Protein AF-0000000080839164 (afdb_homodimer)

Nearest PDB structures (foldseek):
  1th8-assembly1_A-2  TM=8.836E-01  e=1.553E-10  Geobacillus stearothermophilus
  6m37-assembly1_A-2  TM=9.219E-01  e=1.171E-08  Bacillus subtilis subsp. subtilis str. 168
  6m37-assembly1_C-2  TM=8.947E-01  e=1.392E-08  Bacillus subtilis subsp. su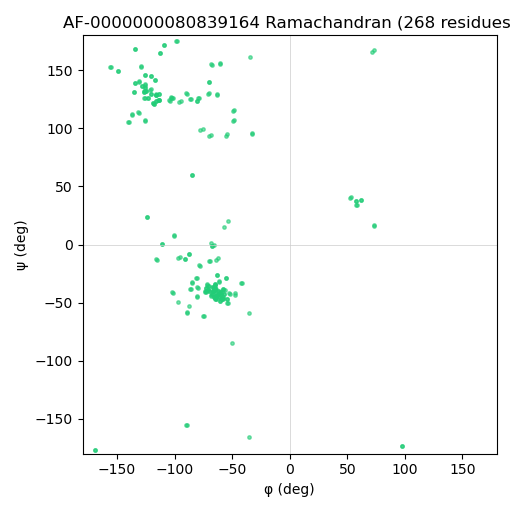btilis str. 168
  6m36-assembly2_M  TM=9.015E-01  e=7.013E-07  Bacillus subtilis subsp. subtilis str. 168
  8jzt-assembly1_B  TM=8.270E-01  e=1.665E-06  Mycobacterium tuberculosis H37Rv

Secondary structure (DSSP, 8-state):
---HHHHHS-EEEEEESSGGGHHHHHHHHHHHHHHTT--HHHHHHHHHHHHHHHHHIIIIISTTSS-EEEEEEEEETTEEEEEEEE-SS---STT--SSTTHHHHHHHHHTSSEEEEEE-SSSEEEEEEEEPP---/---HHHHHS-EEEEEESSGGGHHHHHHHHHHHHHHTT--HHHHHHHHHHHHHHHHHIIIIISTTSS-EEEEEEEEETTEEEEEEEE-SS---STT--SSTTHHHHHHHHHTSSEEEEEE-SSSEEEEEEEEPP---

Structure (mmCIF, N/CA/C/O backbone):
data_AF-0000000080839164-model_v1
#
loop_
_entity.id
_entity.type
_entity.pdbx_description
1 polymer 'ATP-binding protein'
#
loop_
_atom_site.group_PDB
_atom_site.id
_atom_site.type_symbol
_atom_site.label_atom_id
_atom_site.label_alt_id
_atom_site.label_comp_id
_atom_site.label_asym_id
_atom_site.label_entity_id
_atom_site.label_seq_id
_atom_site.pdbx_PDB_ins_code
_atom_site.Cartn_x
_atom_site.Cartn_y
_atom_site.Cartn_z
_atom_site.occupancy
_atom_site.B_iso_or_equiv
_atom_site.auth_seq_id
_atom_site.auth_comp_id
_atom_site.auth_asym_id
_atom_site.auth_atom_id
_atom_site.pdbx_PDB_model_num
ATOM 1 N N . MET A 1 1 ? 27.109 -8.664 3.977 1 42.88 1 MET A N 1
ATOM 2 C CA . MET A 1 1 ? 26.812 -7.254 3.713 1 42.88 1 MET A CA 1
ATOM 3 C C . MET A 1 1 ? 25.328 -7.043 3.457 1 42.88 1 MET A C 1
ATOM 5 O O . MET A 1 1 ? 24.766 -7.629 2.531 1 42.88 1 MET A O 1
ATOM 9 N N . LYS A 1 2 ? 24.438 -6.738 4.477 1 57.94 2 LYS A N 1
ATOM 10 C CA . LYS A 1 2 ? 23 -6.59 4.441 1 57.94 2 LYS A CA 1
ATOM 11 C C . LYS A 1 2 ? 22.562 -5.68 3.293 1 57.94 2 LYS A C 1
ATOM 13 O O . LYS A 1 2 ? 23.109 -4.594 3.113 1 57.94 2 LYS A O 1
ATOM 18 N N . ASN A 1 3 ? 21.891 -6.328 2.08 1 80.12 3 ASN A N 1
ATOM 19 C CA . ASN A 1 3 ? 21.547 -5.652 0.832 1 80.12 3 ASN A CA 1
ATOM 20 C C . ASN A 1 3 ? 20.688 -4.418 1.079 1 80.12 3 ASN A C 1
ATOM 22 O O . ASN A 1 3 ? 19.531 -4.535 1.489 1 80.12 3 ASN A O 1
ATOM 26 N N . PHE A 1 4 ? 21.375 -3.201 1.168 1 89.88 4 PHE A N 1
ATOM 27 C CA . PHE A 1 4 ? 20.75 -1.904 1.409 1 89.88 4 PHE A CA 1
ATOM 28 C C . PHE A 1 4 ? 19.469 -1.758 0.596 1 89.88 4 PHE A C 1
ATOM 30 O O . PHE A 1 4 ? 18.469 -1.251 1.098 1 89.88 4 PHE A O 1
ATOM 37 N N . GLU A 1 5 ? 19.438 -2.33 -0.533 1 90.12 5 GLU A N 1
ATOM 38 C CA . GLU A 1 5 ? 18.266 -2.268 -1.412 1 90.12 5 GLU A CA 1
ATOM 39 C C . GLU A 1 5 ? 17.094 -3.031 -0.819 1 90.12 5 GLU A C 1
ATOM 41 O O . GLU A 1 5 ? 15.938 -2.617 -0.969 1 90.12 5 GLU A O 1
ATOM 46 N N . LYS A 1 6 ? 17.406 -4.125 -0.167 1 93.44 6 LYS A N 1
ATOM 47 C CA . LYS A 1 6 ? 16.359 -4.941 0.452 1 93.44 6 LYS A CA 1
ATOM 48 C C . LYS A 1 6 ? 15.602 -4.156 1.52 1 93.44 6 LYS A C 1
ATOM 50 O O . LYS A 1 6 ? 14.391 -4.324 1.68 1 93.44 6 LYS A O 1
ATOM 55 N N . GLU A 1 7 ? 16.281 -3.307 2.131 1 92.12 7 GLU A N 1
ATOM 56 C CA . GLU A 1 7 ? 15.703 -2.539 3.229 1 92.12 7 GLU A CA 1
ATOM 57 C C . GLU A 1 7 ? 14.945 -1.317 2.709 1 92.12 7 GLU A C 1
ATOM 59 O O . GLU A 1 7 ? 13.914 -0.941 3.258 1 92.12 7 GLU A O 1
ATOM 64 N N . ILE A 1 8 ? 15.43 -0.754 1.614 1 95.31 8 ILE A N 1
ATOM 65 C CA . ILE A 1 8 ? 14.922 0.562 1.235 1 95.31 8 ILE A CA 1
ATOM 66 C C . ILE A 1 8 ? 13.797 0.409 0.213 1 95.31 8 ILE A C 1
ATOM 68 O O . ILE A 1 8 ? 13.078 1.367 -0.071 1 95.31 8 ILE A O 1
ATOM 72 N N . ASN A 1 9 ? 13.602 -0.786 -0.333 1 97.56 9 ASN A N 1
ATOM 73 C CA . ASN A 1 9 ? 12.656 -0.944 -1.437 1 97.56 9 ASN A CA 1
ATOM 74 C C . ASN A 1 9 ? 11.43 -1.741 -1.014 1 97.56 9 ASN A C 1
ATOM 76 O O . ASN A 1 9 ? 10.516 -1.96 -1.816 1 97.56 9 ASN A O 1
ATOM 80 N N . ARG A 1 10 ? 11.367 -2.176 0.273 1 98.38 10 ARG A N 1
ATOM 81 C CA . ARG A 1 10 ? 10.273 -3.039 0.709 1 98.38 10 ARG A CA 1
ATOM 82 C C . ARG A 1 10 ? 9.008 -2.23 0.968 1 98.38 10 ARG A C 1
ATOM 84 O O . ARG A 1 10 ? 9.031 -1.253 1.72 1 98.38 10 ARG A O 1
ATOM 91 N N . VAL A 1 11 ? 7.902 -2.652 0.314 1 98.81 11 VAL A N 1
ATOM 92 C CA . VAL A 1 11 ? 6.598 -2.029 0.511 1 98.81 11 VAL A CA 1
ATOM 93 C C . VAL A 1 11 ? 5.57 -3.092 0.89 1 98.81 11 VAL A C 1
ATOM 95 O O . VAL A 1 11 ? 5.566 -4.191 0.33 1 98.81 11 VAL A O 1
ATOM 98 N N . LYS A 1 12 ? 4.746 -2.756 1.844 1 98.88 12 LYS A N 1
ATOM 99 C CA . LYS A 1 12 ? 3.66 -3.643 2.246 1 98.88 12 LYS A CA 1
ATOM 100 C C . LYS A 1 12 ? 2.305 -2.963 2.08 1 98.88 12 LYS A C 1
ATOM 102 O O . LYS A 1 12 ? 2.139 -1.8 2.451 1 98.88 12 LYS A O 1
ATOM 107 N N . ILE A 1 13 ? 1.36 -3.645 1.499 1 98.94 13 ILE A N 1
ATOM 108 C CA . ILE A 1 13 ? 0.011 -3.141 1.266 1 98.94 13 ILE A CA 1
ATOM 109 C C . ILE A 1 13 ? -1.01 -4.098 1.876 1 98.94 13 ILE A C 1
ATOM 111 O O . ILE A 1 13 ? -0.888 -5.316 1.735 1 98.94 13 ILE A O 1
ATOM 115 N N . PHE A 1 14 ? -1.944 -3.621 2.607 1 98.88 14 PHE A N 1
ATOM 116 C CA . PHE A 1 14 ? -3.088 -4.383 3.092 1 98.88 14 PHE A CA 1
ATOM 117 C C . PHE A 1 14 ? -4.383 -3.883 2.459 1 98.88 14 PHE A C 1
ATOM 119 O O . PHE A 1 14 ? -4.664 -2.684 2.479 1 98.88 14 PHE A O 1
ATOM 126 N N . ILE A 1 15 ? -5.117 -4.773 1.939 1 98.62 15 ILE A N 1
ATOM 127 C CA . ILE A 1 15 ? -6.398 -4.434 1.329 1 98.62 15 ILE A CA 1
ATOM 128 C C . ILE A 1 15 ? -7.488 -5.348 1.882 1 98.62 15 ILE A C 1
ATOM 130 O O . ILE A 1 15 ? -7.207 -6.457 2.336 1 98.62 15 ILE A O 1
ATOM 134 N N . PRO A 1 16 ? -8.742 -4.863 1.895 1 98 16 PRO A N 1
ATOM 135 C CA . PRO A 1 16 ? -9.844 -5.762 2.248 1 98 16 PRO A CA 1
ATOM 136 C C . PRO A 1 16 ? -10.078 -6.844 1.197 1 98 16 PRO A C 1
ATOM 138 O O . PRO A 1 16 ? -9.734 -6.66 0.027 1 98 16 PRO A O 1
ATOM 141 N N . SER A 1 17 ? -10.641 -7.941 1.646 1 96.62 17 SER A N 1
ATOM 142 C CA . SER A 1 17 ? -10.891 -9.078 0.768 1 96.62 17 SER A CA 1
ATOM 143 C C . SER A 1 17 ? -12.211 -8.914 0.015 1 96.62 17 SER A C 1
ATOM 145 O O . SER A 1 17 ? -13.109 -9.75 0.142 1 96.62 17 SER A O 1
ATOM 147 N N . PHE A 1 18 ? -12.32 -7.855 -0.771 1 96.44 18 PHE A N 1
ATOM 148 C CA . PHE A 1 18 ? -13.477 -7.605 -1.623 1 96.44 18 PHE A CA 1
ATOM 149 C C . PHE A 1 18 ? -13.047 -7.391 -3.07 1 96.44 18 PHE A C 1
ATOM 151 O O . PHE A 1 18 ? -11.953 -6.891 -3.33 1 96.44 18 PHE A O 1
ATOM 158 N N . LEU A 1 19 ? -13.891 -7.84 -3.969 1 96 19 LEU A N 1
ATOM 159 C CA . LEU A 1 19 ? -13.562 -7.723 -5.387 1 96 19 LEU A CA 1
ATOM 160 C C . LEU A 1 19 ? -13.266 -6.273 -5.758 1 96 19 LEU A C 1
ATOM 162 O O . LEU A 1 19 ? -12.43 -6.008 -6.625 1 96 19 LEU A O 1
ATOM 166 N N . SER A 1 20 ? -13.883 -5.375 -5.043 1 95.31 20 SER A N 1
ATOM 167 C CA . SER A 1 20 ? -13.758 -3.955 -5.348 1 95.31 20 SER A CA 1
ATOM 168 C C . SER A 1 20 ? -12.359 -3.443 -5.031 1 95.31 20 SER A C 1
ATOM 170 O O . SER A 1 20 ? -11.977 -2.354 -5.461 1 95.31 20 SER A O 1
ATOM 172 N N . SER A 1 21 ? -11.555 -4.199 -4.289 1 97.69 21 SER A N 1
ATOM 173 C CA . SER A 1 21 ? -10.219 -3.77 -3.885 1 97.69 21 SER A CA 1
ATOM 174 C C . SER A 1 21 ? -9.164 -4.215 -4.895 1 97.69 21 SER A C 1
ATOM 176 O O . SER A 1 21 ? -8.031 -3.732 -4.863 1 97.69 21 SER A O 1
ATOM 178 N N . LEU A 1 22 ? -9.539 -5.105 -5.793 1 97.94 22 LEU A N 1
ATOM 179 C CA . LEU A 1 22 ? -8.555 -5.785 -6.621 1 97.94 22 LEU A CA 1
ATOM 180 C C . LEU A 1 22 ? -7.949 -4.832 -7.645 1 97.94 22 LEU A C 1
ATOM 182 O O . LEU A 1 22 ? -6.75 -4.895 -7.922 1 97.94 22 LEU A O 1
ATOM 186 N N . SER A 1 23 ? -8.797 -3.959 -8.195 1 98 23 SER A N 1
ATOM 187 C CA . SER A 1 23 ? -8.266 -2.988 -9.148 1 98 23 SER A CA 1
ATOM 188 C C . SER A 1 23 ? -7.289 -2.029 -8.477 1 98 23 SER A C 1
ATOM 190 O O . SER A 1 23 ? -6.281 -1.643 -9.07 1 98 23 SER A O 1
ATOM 192 N N . THR A 1 24 ? -7.59 -1.65 -7.234 1 98.31 24 THR A N 1
ATOM 193 C CA . THR A 1 24 ? -6.754 -0.714 -6.492 1 98.31 24 THR A CA 1
ATOM 194 C C . THR A 1 24 ? -5.379 -1.315 -6.219 1 98.31 24 THR A C 1
ATOM 196 O O . THR A 1 24 ? -4.355 -0.682 -6.484 1 98.31 24 THR A O 1
ATOM 199 N N . VAL A 1 25 ? -5.375 -2.535 -5.777 1 98.62 25 VAL A N 1
ATOM 200 C CA . VAL A 1 25 ? -4.09 -3.131 -5.43 1 98.62 25 VAL A CA 1
ATOM 201 C C . VAL A 1 25 ? -3.281 -3.396 -6.695 1 98.62 25 VAL A C 1
ATOM 203 O O . VAL A 1 25 ? -2.059 -3.242 -6.703 1 98.62 25 VAL A O 1
ATOM 206 N N . ARG A 1 26 ? -3.932 -3.846 -7.738 1 98.81 26 ARG A N 1
ATOM 207 C CA . ARG A 1 26 ? -3.229 -4.023 -9.008 1 98.81 26 ARG A CA 1
ATOM 208 C C . ARG A 1 26 ? -2.539 -2.732 -9.438 1 98.81 26 ARG A C 1
ATOM 210 O O . ARG A 1 26 ? -1.37 -2.748 -9.828 1 98.81 26 ARG A O 1
ATOM 217 N N . ALA A 1 27 ? -3.311 -1.656 -9.344 1 98.88 27 ALA A N 1
ATOM 218 C CA . ALA A 1 27 ? -2.77 -0.359 -9.742 1 98.88 27 ALA A CA 1
ATOM 219 C C . ALA A 1 27 ? -1.645 0.076 -8.812 1 98.88 27 ALA A C 1
ATOM 221 O O . ALA A 1 27 ? -0.667 0.686 -9.25 1 98.88 27 ALA A O 1
ATOM 222 N N . MET A 1 28 ? -1.716 -0.194 -7.527 1 98.88 28 MET A N 1
ATOM 223 C CA . MET A 1 28 ? -0.662 0.156 -6.578 1 98.88 28 MET A CA 1
ATOM 224 C C . MET A 1 28 ? 0.606 -0.644 -6.855 1 98.88 28 MET A C 1
ATOM 226 O O . MET A 1 28 ? 1.712 -0.103 -6.797 1 98.88 28 MET A O 1
ATOM 230 N N . VAL A 1 29 ? 0.437 -1.914 -7.188 1 98.94 29 VAL A N 1
ATOM 231 C CA . VAL A 1 29 ? 1.586 -2.74 -7.539 1 98.94 29 VAL A CA 1
ATOM 232 C C . VAL A 1 29 ? 2.232 -2.211 -8.82 1 98.94 29 VAL A C 1
ATOM 234 O O . VAL A 1 29 ? 3.461 -2.182 -8.93 1 98.94 29 VAL A O 1
ATOM 237 N N . ARG A 1 30 ? 1.397 -1.783 -9.75 1 98.88 30 ARG A N 1
ATOM 238 C CA . ARG A 1 30 ? 1.925 -1.207 -10.984 1 98.88 30 ARG A CA 1
ATOM 239 C C . ARG A 1 30 ? 2.785 0.018 -10.695 1 98.88 30 ARG A C 1
ATOM 241 O O . ARG A 1 30 ? 3.848 0.194 -11.297 1 98.88 30 ARG A O 1
ATOM 248 N N . VAL A 1 31 ? 2.338 0.857 -9.812 1 98.81 31 VAL A N 1
ATOM 249 C CA . VAL A 1 31 ? 3.113 2.021 -9.398 1 98.81 31 VAL A CA 1
ATOM 250 C C . VAL A 1 31 ? 4.5 1.582 -8.93 1 98.81 31 VAL A C 1
ATOM 252 O O . VAL A 1 31 ? 5.512 2.131 -9.367 1 98.81 31 VAL A O 1
ATOM 255 N N . TYR A 1 32 ? 4.555 0.631 -8.078 1 98.88 32 TYR A N 1
ATOM 256 C CA . TYR A 1 32 ? 5.805 0.122 -7.523 1 98.88 32 TYR A CA 1
ATOM 257 C C . TYR A 1 32 ? 6.734 -0.366 -8.633 1 98.88 32 TYR A C 1
ATOM 259 O O . TYR A 1 32 ? 7.922 -0.032 -8.641 1 98.88 32 TYR A O 1
ATOM 267 N N . LEU A 1 33 ? 6.156 -1.119 -9.57 1 98.62 33 LEU A N 1
ATOM 268 C CA . LEU A 1 33 ? 6.949 -1.695 -10.648 1 98.62 33 LEU A CA 1
ATOM 269 C C . LEU A 1 33 ? 7.496 -0.604 -11.562 1 98.62 33 LEU A C 1
ATOM 271 O O . LEU A 1 33 ? 8.656 -0.657 -11.969 1 98.62 33 LEU A O 1
ATOM 275 N N . ARG A 1 34 ? 6.691 0.354 -11.805 1 98.12 34 ARG A N 1
ATOM 276 C CA . ARG A 1 34 ? 7.102 1.431 -12.703 1 98.12 34 ARG A CA 1
ATOM 277 C C . ARG A 1 34 ? 8.148 2.322 -12.039 1 98.12 34 ARG A C 1
ATOM 279 O O . ARG A 1 34 ? 9.062 2.816 -12.703 1 98.12 34 ARG A O 1
ATOM 286 N N . GLU A 1 35 ? 8.031 2.496 -10.758 1 97.31 35 GLU A N 1
ATOM 287 C CA . GLU A 1 35 ? 9.031 3.268 -10.023 1 97.31 35 GLU A CA 1
ATOM 288 C C . GLU A 1 35 ? 10.398 2.6 -10.086 1 97.31 35 GLU A C 1
ATOM 290 O O . GLU A 1 35 ? 11.43 3.277 -10.039 1 97.31 35 GLU A O 1
ATOM 295 N N . HIS A 1 36 ? 10.398 1.342 -10.258 1 96.75 36 HIS A N 1
ATOM 296 C CA . HIS A 1 36 ? 11.648 0.598 -10.312 1 96.75 36 HIS A CA 1
ATOM 297 C C . HIS A 1 36 ? 12.047 0.284 -11.75 1 96.75 36 HIS A C 1
ATOM 299 O O . HIS A 1 36 ? 12.938 -0.53 -11.992 1 96.75 36 HIS A O 1
ATOM 305 N N . LYS A 1 37 ? 11.32 0.848 -12.719 1 96.31 37 LYS A N 1
ATOM 306 C CA . LYS A 1 37 ? 11.633 0.79 -14.141 1 96.31 37 LYS A CA 1
ATOM 307 C C . LYS A 1 37 ? 11.633 -0.65 -14.648 1 96.31 37 LYS A C 1
ATOM 309 O O . LYS A 1 37 ? 12.516 -1.045 -15.422 1 96.31 37 LYS A O 1
ATOM 314 N N . ILE A 1 38 ? 10.703 -1.396 -14.133 1 97.12 38 ILE A N 1
ATOM 315 C CA . ILE A 1 38 ? 10.523 -2.762 -14.609 1 97.12 38 ILE A CA 1
ATOM 316 C C . ILE A 1 38 ? 9.953 -2.738 -16.031 1 97.12 38 ILE A C 1
ATOM 318 O O . ILE A 1 38 ? 9.086 -1.919 -16.344 1 97.12 38 ILE A O 1
ATOM 322 N N . SER A 1 39 ? 10.438 -3.615 -16.891 1 96.25 39 SER A N 1
ATOM 323 C CA . SER A 1 39 ? 9.992 -3.65 -18.281 1 96.25 39 SER A CA 1
ATOM 324 C C . SER A 1 39 ? 8.5 -3.918 -18.375 1 96.25 39 SER A C 1
ATOM 326 O O . SER A 1 39 ? 7.914 -4.543 -17.484 1 96.2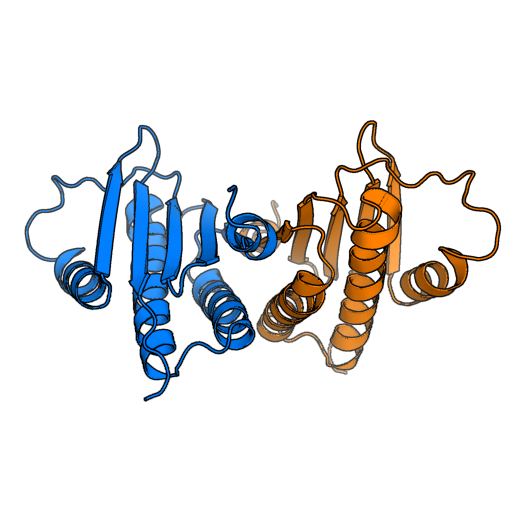5 39 SER A O 1
ATOM 328 N N . GLU A 1 40 ? 7.906 -3.512 -19.469 1 96.38 40 GLU A N 1
ATOM 329 C CA . GLU A 1 40 ? 6.477 -3.695 -19.688 1 96.38 40 GLU A CA 1
ATOM 330 C C . GLU A 1 40 ? 6.102 -5.176 -19.672 1 96.38 40 GLU A C 1
ATOM 332 O O . GLU A 1 40 ? 5.07 -5.551 -19.109 1 96.38 40 GLU A O 1
ATOM 337 N N . LEU A 1 41 ? 6.926 -5.98 -20.266 1 95.69 41 LEU A N 1
ATOM 338 C CA . LEU A 1 41 ? 6.645 -7.41 -20.312 1 95.69 41 LEU A CA 1
ATOM 339 C C . LEU A 1 41 ? 6.641 -8.008 -18.906 1 95.69 41 LEU A C 1
ATOM 341 O O . LEU A 1 41 ? 5.715 -8.727 -18.531 1 95.69 41 LEU A O 1
ATOM 345 N N . ASP A 1 42 ? 7.668 -7.648 -18.141 1 97.06 42 ASP A N 1
ATOM 346 C CA . ASP A 1 42 ? 7.738 -8.148 -16.766 1 97.06 42 ASP A CA 1
ATOM 347 C C . ASP A 1 42 ? 6.586 -7.605 -15.93 1 97.06 42 ASP A C 1
ATOM 349 O O . ASP A 1 42 ? 6.035 -8.312 -15.086 1 97.06 42 ASP A O 1
ATOM 353 N N . GLU A 1 43 ? 6.227 -6.375 -16.172 1 98 43 GLU A N 1
ATOM 354 C CA . GLU A 1 43 ? 5.105 -5.754 -15.469 1 98 43 GLU A CA 1
ATOM 355 C C . GLU A 1 43 ? 3.811 -6.523 -15.711 1 98 43 GLU A C 1
ATOM 357 O O . GLU A 1 43 ? 3.092 -6.852 -14.758 1 98 43 GLU A O 1
ATOM 362 N N . ILE A 1 44 ? 3.559 -6.855 -16.922 1 97.62 44 ILE A N 1
ATOM 363 C CA . ILE A 1 44 ? 2.346 -7.578 -17.297 1 97.62 44 ILE A CA 1
ATOM 364 C C . ILE A 1 44 ? 2.32 -8.938 -16.609 1 97.62 44 ILE A C 1
ATOM 366 O O . ILE A 1 44 ? 1.292 -9.352 -16.062 1 97.62 44 ILE A O 1
ATOM 370 N N . GLN A 1 45 ? 3.428 -9.586 -16.594 1 97.62 45 GLN A N 1
ATOM 371 C CA . GLN A 1 45 ? 3.516 -10.914 -15.992 1 97.62 45 GLN A CA 1
ATOM 372 C C . GLN A 1 45 ? 3.289 -10.852 -14.484 1 97.62 45 GLN A C 1
ATOM 374 O O . GLN A 1 45 ? 2.518 -11.633 -13.93 1 97.62 45 GLN A O 1
ATOM 379 N N . ILE A 1 46 ? 3.91 -9.922 -13.883 1 98.19 46 ILE A N 1
ATOM 380 C CA . ILE A 1 46 ? 3.803 -9.797 -12.43 1 98.19 46 ILE A CA 1
ATOM 381 C C . ILE A 1 46 ? 2.379 -9.398 -12.047 1 98.19 46 ILE A C 1
ATOM 383 O O . ILE A 1 46 ? 1.81 -9.938 -11.094 1 98.19 46 ILE A O 1
ATOM 387 N N . LEU A 1 47 ? 1.808 -8.477 -12.797 1 98.62 47 LEU A N 1
ATOM 388 C CA . LEU A 1 47 ? 0.448 -8.039 -12.508 1 98.62 47 LEU A CA 1
ATOM 389 C C . LEU A 1 47 ? -0.547 -9.172 -12.711 1 98.62 47 LEU A C 1
ATOM 391 O O . LEU A 1 47 ? -1.541 -9.273 -11.992 1 98.62 47 LEU A O 1
ATOM 395 N N . SER A 1 48 ? -0.293 -10 -13.672 1 97.81 48 SER A N 1
ATOM 396 C CA . SER A 1 48 ? -1.137 -11.172 -13.859 1 97.81 48 SER A CA 1
ATOM 397 C C . SER A 1 48 ? -1.094 -12.094 -12.641 1 97.81 48 SER A C 1
ATOM 399 O O . SER A 1 48 ? -2.127 -12.609 -12.211 1 97.81 48 SER A O 1
ATOM 401 N N . VAL A 1 49 ? 0.096 -12.25 -12.133 1 97.94 49 VAL A N 1
ATOM 402 C CA . VAL A 1 49 ? 0.274 -13.078 -10.945 1 97.94 49 VAL A CA 1
ATOM 403 C C . VAL A 1 49 ? -0.466 -12.453 -9.766 1 97.94 49 VAL A C 1
ATOM 405 O O . VAL A 1 49 ? -1.176 -13.148 -9.031 1 97.94 49 VAL A O 1
ATOM 408 N N . VAL A 1 50 ? -0.367 -11.18 -9.609 1 98.38 50 VAL A N 1
ATOM 409 C CA . VAL A 1 50 ? -1.061 -10.461 -8.539 1 98.38 50 VAL A CA 1
ATOM 410 C C . VAL A 1 50 ? -2.566 -10.672 -8.672 1 98.38 50 VAL A C 1
ATOM 412 O O . VAL A 1 50 ? -3.244 -10.984 -7.691 1 98.38 50 VAL A O 1
ATOM 415 N N . ASP A 1 51 ? -3.045 -10.531 -9.859 1 97.5 51 ASP A N 1
ATOM 416 C CA . ASP A 1 51 ? -4.473 -10.695 -10.117 1 97.5 51 ASP A CA 1
ATOM 417 C C . ASP A 1 51 ? -4.945 -12.086 -9.711 1 97.5 51 ASP A C 1
ATOM 419 O O . ASP A 1 51 ? -5.965 -12.234 -9.031 1 97.5 51 ASP A O 1
ATOM 423 N N . GLU A 1 52 ? -4.211 -13.016 -10.117 1 95.5 52 GLU A N 1
ATOM 424 C CA . GLU A 1 52 ? -4.594 -14.398 -9.836 1 95.5 52 GLU A CA 1
ATOM 425 C C . GLU A 1 52 ? -4.582 -14.672 -8.336 1 95.5 52 GLU A C 1
ATOM 427 O O . GLU A 1 52 ? -5.539 -15.234 -7.793 1 95.5 52 GLU A O 1
ATOM 432 N N . LEU A 1 53 ? -3.572 -14.227 -7.664 1 95.81 53 LEU A N 1
ATOM 433 C CA . LEU A 1 53 ? -3.393 -14.562 -6.254 1 95.81 53 LEU A CA 1
ATOM 434 C C . LEU A 1 53 ? -4.387 -13.805 -5.383 1 95.81 53 LEU A C 1
ATOM 436 O O . LEU A 1 53 ? -4.926 -14.352 -4.422 1 95.81 53 LEU A O 1
ATOM 440 N N . THR A 1 54 ? -4.629 -12.555 -5.664 1 96.94 54 THR A N 1
ATOM 441 C CA . THR A 1 54 ? -5.582 -11.781 -4.875 1 96.94 54 THR A CA 1
ATOM 442 C C . THR A 1 54 ? -7.012 -12.258 -5.133 1 96.94 54 THR A C 1
ATOM 444 O O . THR A 1 54 ? -7.836 -12.297 -4.219 1 96.94 54 THR A O 1
ATOM 447 N N . THR A 1 55 ? -7.273 -12.641 -6.359 1 94.81 55 THR A N 1
ATOM 448 C CA . THR A 1 55 ? -8.578 -13.211 -6.668 1 94.81 55 THR A CA 1
ATOM 449 C C . THR A 1 55 ? -8.797 -14.523 -5.922 1 94.81 55 THR A C 1
ATOM 451 O O . THR A 1 55 ? -9.867 -14.75 -5.352 1 94.81 55 THR A O 1
ATOM 454 N N . ASN A 1 56 ? -7.773 -15.359 -5.93 1 89.94 56 ASN A N 1
ATOM 455 C CA . ASN A 1 56 ? -7.855 -16.609 -5.184 1 89.94 56 ASN A CA 1
ATOM 456 C C . ASN A 1 56 ? -8.148 -16.359 -3.707 1 89.94 56 ASN A C 1
ATOM 458 O O . ASN A 1 56 ? -8.953 -17.078 -3.104 1 89.94 56 ASN A O 1
ATOM 462 N N . ALA A 1 57 ? -7.504 -15.383 -3.145 1 93.75 57 ALA A N 1
ATOM 463 C CA . ALA A 1 57 ? -7.727 -15.047 -1.74 1 93.75 57 ALA A CA 1
ATOM 464 C C . ALA A 1 57 ? -9.18 -14.648 -1.493 1 93.75 57 ALA A C 1
ATOM 466 O O . ALA A 1 57 ? -9.805 -15.125 -0.546 1 93.75 57 ALA A O 1
ATOM 467 N N . VAL A 1 58 ? -9.727 -13.758 -2.316 1 94.62 58 VAL A N 1
ATOM 468 C CA . VAL A 1 58 ? -11.086 -13.258 -2.172 1 94.62 58 VAL A CA 1
ATOM 469 C C . VAL A 1 58 ? -12.086 -14.406 -2.338 1 94.62 58 VAL A C 1
ATOM 471 O O . VAL A 1 58 ? -13 -14.562 -1.526 1 94.62 58 VAL A O 1
ATOM 474 N N . GLU A 1 59 ? -11.852 -15.25 -3.346 1 91.5 59 GLU A N 1
ATOM 475 C CA . GLU A 1 59 ? -12.82 -16.281 -3.715 1 91.5 59 GLU A CA 1
ATOM 476 C C . GLU A 1 59 ? -12.719 -17.484 -2.797 1 91.5 59 GLU A C 1
ATOM 478 O O . GLU A 1 59 ? -13.734 -17.984 -2.305 1 91.5 59 GLU A O 1
ATOM 483 N N . HIS A 1 60 ? -11.469 -17.875 -2.57 1 88.44 60 HIS A N 1
ATOM 484 C CA . HIS A 1 60 ? -11.297 -19.172 -1.935 1 88.44 60 HIS A CA 1
ATOM 485 C C . HIS A 1 60 ? -10.984 -19.016 -0.451 1 88.44 60 HIS A C 1
ATOM 487 O O . HIS A 1 60 ? -11.477 -19.797 0.375 1 88.44 60 HIS A O 1
ATOM 493 N N . ALA A 1 61 ? -10.188 -18.109 -0.153 1 88.25 61 ALA A N 1
ATOM 494 C CA . ALA A 1 61 ? -9.805 -17.953 1.248 1 88.25 61 ALA A CA 1
ATOM 495 C C . ALA A 1 61 ? -10.945 -17.375 2.074 1 88.25 61 ALA A C 1
ATOM 497 O O . ALA A 1 61 ? -11.195 -17.812 3.197 1 88.25 61 ALA A O 1
ATOM 498 N N . TYR A 1 62 ? -11.68 -16.375 1.46 1 91.31 62 TYR A N 1
ATOM 499 C CA . TYR A 1 62 ? -12.648 -15.641 2.254 1 91.31 62 TYR A CA 1
ATOM 500 C C . TYR A 1 62 ? -14.062 -15.875 1.744 1 91.31 62 TYR A C 1
ATOM 502 O O . TYR A 1 62 ? -15.039 -15.547 2.424 1 91.31 62 TYR A O 1
ATOM 510 N N . SER A 1 63 ? -14.203 -16.453 0.571 1 90.19 63 SER A N 1
ATOM 511 C CA . SER A 1 63 ? -15.508 -16.688 -0.031 1 90.19 63 SER A CA 1
ATOM 512 C C . SER A 1 63 ? -16.328 -15.406 -0.082 1 90.19 63 SER A C 1
ATOM 514 O O . SER A 1 63 ? -17.5 -15.391 0.33 1 90.19 63 SER A O 1
ATOM 516 N N . TYR A 1 64 ? -15.641 -14.336 -0.413 1 86.56 64 TYR A N 1
ATOM 517 C CA . TYR A 1 64 ? -16.25 -13.031 -0.631 1 86.56 64 TYR A CA 1
ATOM 518 C C . TYR A 1 64 ? -16.688 -12.406 0.687 1 86.56 64 TYR A C 1
ATOM 520 O O . TYR A 1 64 ? -17.562 -11.547 0.708 1 86.56 64 TYR A O 1
ATOM 528 N N . ASP A 1 65 ? -16.156 -12.93 1.813 1 89.81 65 ASP A N 1
ATOM 529 C CA . ASP A 1 65 ? -16.453 -12.367 3.125 1 89.81 65 ASP A CA 1
ATOM 530 C C . ASP A 1 65 ? -15.336 -11.438 3.594 1 89.81 65 ASP A C 1
ATOM 532 O O . ASP A 1 65 ? -14.305 -11.328 2.936 1 89.81 65 ASP A O 1
ATOM 536 N N . LYS A 1 66 ? -15.617 -10.867 4.668 1 92.94 66 LYS A N 1
ATOM 537 C CA . LYS A 1 66 ? -14.68 -9.883 5.215 1 92.94 66 LYS A CA 1
ATOM 538 C C . LYS A 1 66 ? -13.344 -10.539 5.57 1 92.94 66 LYS A C 1
ATOM 540 O O . LYS A 1 66 ? -13.32 -11.586 6.215 1 92.94 66 LYS A O 1
ATOM 545 N N . GLY A 1 67 ? -12.305 -10.016 5.137 1 95.81 67 GLY A N 1
ATOM 546 C CA . GLY A 1 67 ? -10.93 -10.414 5.406 1 95.81 67 GLY A CA 1
ATOM 547 C C . GLY A 1 67 ? -9.906 -9.406 4.918 1 95.81 67 GLY A C 1
ATOM 548 O O . GLY A 1 67 ? -10.258 -8.273 4.574 1 95.81 67 GLY A O 1
ATOM 549 N N . GLU A 1 68 ? -8.727 -9.812 5.105 1 97.38 68 GLU A N 1
ATOM 550 C CA . GLU A 1 68 ? -7.625 -8.938 4.699 1 97.38 68 GLU A CA 1
ATOM 551 C C . GLU A 1 68 ? -6.594 -9.703 3.873 1 97.38 68 GLU A C 1
ATOM 553 O O . GLU A 1 68 ? -6.34 -10.883 4.125 1 97.38 68 GLU A O 1
ATOM 558 N N . ILE A 1 69 ? -6.105 -9.031 2.869 1 98.19 69 ILE A N 1
ATOM 559 C CA . ILE A 1 69 ? -5.023 -9.562 2.051 1 98.19 69 ILE A CA 1
ATOM 560 C C . ILE A 1 69 ? -3.785 -8.68 2.191 1 98.19 69 ILE A C 1
ATOM 562 O O . ILE A 1 69 ? -3.877 -7.453 2.102 1 98.19 69 ILE A O 1
ATOM 566 N N . GLU A 1 70 ? -2.67 -9.297 2.477 1 98.75 70 GLU A N 1
ATOM 567 C CA . GLU A 1 70 ? -1.385 -8.617 2.592 1 98.75 70 GLU A CA 1
ATOM 568 C C . GLU A 1 70 ? -0.523 -8.852 1.354 1 98.75 70 GLU A C 1
ATOM 570 O O . GLU A 1 70 ? -0.359 -9.992 0.916 1 98.75 70 GLU A O 1
ATOM 575 N N . ILE A 1 71 ? -0.051 -7.777 0.739 1 98.88 71 ILE A N 1
ATOM 576 C CA . ILE A 1 71 ? 0.87 -7.836 -0.391 1 98.88 71 ILE A CA 1
ATOM 577 C C . ILE A 1 71 ? 2.201 -7.195 -0.005 1 98.88 71 ILE A C 1
ATOM 579 O O . ILE A 1 71 ? 2.236 -6.051 0.456 1 98.88 71 ILE A O 1
ATOM 583 N N . VAL A 1 72 ? 3.264 -7.918 -0.128 1 98.88 72 VAL A N 1
ATOM 584 C CA . VAL A 1 72 ? 4.598 -7.383 0.132 1 98.88 72 VAL A CA 1
ATOM 585 C C . VAL A 1 72 ? 5.418 -7.395 -1.156 1 98.88 72 VAL A C 1
ATOM 587 O O . VAL A 1 72 ? 5.461 -8.398 -1.865 1 98.88 72 VAL A O 1
ATOM 590 N N . LEU A 1 73 ? 5.988 -6.277 -1.47 1 98.88 73 LEU A N 1
ATOM 591 C CA . LEU A 1 73 ? 6.863 -6.121 -2.627 1 98.88 73 LEU A CA 1
ATOM 592 C C . LEU A 1 73 ? 8.273 -5.746 -2.195 1 98.88 73 LEU A C 1
ATOM 594 O O . LEU A 1 73 ? 8.453 -4.98 -1.246 1 98.88 73 LEU A O 1
ATOM 598 N N . ASN A 1 74 ? 9.195 -6.277 -2.861 1 98.75 74 ASN A N 1
ATOM 599 C CA . ASN A 1 74 ? 10.602 -5.906 -2.707 1 98.75 74 ASN A CA 1
ATOM 600 C C . ASN A 1 74 ? 11.367 -6.07 -4.012 1 98.75 74 ASN A C 1
ATOM 602 O O . ASN A 1 74 ? 10.984 -6.871 -4.867 1 98.75 74 ASN A O 1
ATOM 606 N N . PHE A 1 75 ? 12.336 -5.246 -4.168 1 98.19 75 PHE A N 1
ATOM 607 C CA . PHE A 1 75 ? 13.172 -5.312 -5.363 1 98.19 75 PHE A CA 1
ATOM 608 C C . PHE A 1 75 ? 14.641 -5.145 -5.004 1 98.19 75 PHE A C 1
ATOM 610 O O . PHE A 1 75 ? 15.055 -4.086 -4.527 1 98.19 75 PHE A O 1
ATOM 617 N N . TYR A 1 76 ? 15.359 -6.172 -5.172 1 97.12 76 TYR A N 1
ATOM 618 C CA . TYR A 1 76 ? 16.812 -6.152 -5.012 1 97.12 76 TYR A CA 1
ATOM 619 C C . TYR A 1 76 ? 17.469 -7.277 -5.805 1 97.12 76 TYR A C 1
ATOM 621 O O . TYR A 1 76 ? 16.797 -8.258 -6.168 1 97.12 76 TYR A O 1
ATOM 629 N N . LYS A 1 77 ? 18.703 -7.098 -6.211 1 95.38 77 LYS A N 1
ATOM 630 C CA . LYS A 1 77 ? 19.453 -8.094 -6.973 1 95.38 77 LYS A CA 1
ATOM 631 C C . LYS A 1 77 ? 18.734 -8.461 -8.266 1 95.38 77 LYS A C 1
ATOM 633 O O . LYS A 1 77 ? 18.609 -9.641 -8.602 1 95.38 77 LYS A O 1
ATOM 638 N N . LYS A 1 78 ? 18.109 -7.402 -8.883 1 95.75 78 LYS A N 1
ATOM 639 C CA . LYS A 1 78 ? 17.406 -7.516 -10.156 1 95.75 78 LYS A CA 1
ATOM 640 C C . LYS A 1 78 ? 16.297 -8.57 -10.086 1 95.75 78 LYS A C 1
ATOM 642 O O . LYS A 1 78 ? 16.109 -9.336 -11.031 1 95.75 78 LYS A O 1
ATOM 647 N N . THR A 1 79 ? 15.75 -8.633 -8.961 1 98 79 THR A N 1
ATOM 648 C CA . THR A 1 79 ? 14.664 -9.586 -8.742 1 98 79 THR A CA 1
ATOM 649 C C . THR A 1 79 ? 13.508 -8.93 -7.992 1 98 79 THR A C 1
ATOM 651 O O . THR A 1 79 ? 13.727 -8.18 -7.039 1 98 79 THR A O 1
ATOM 654 N N . ILE A 1 80 ? 12.344 -9.125 -8.523 1 98.5 80 ILE A N 1
ATOM 655 C CA . ILE A 1 80 ? 11.141 -8.742 -7.797 1 98.5 80 ILE A CA 1
ATOM 656 C C . ILE A 1 80 ? 10.711 -9.867 -6.867 1 98.5 80 ILE A C 1
ATOM 658 O O . ILE A 1 80 ? 10.594 -11.023 -7.293 1 98.5 80 ILE A O 1
ATOM 662 N N . PHE A 1 81 ? 10.578 -9.531 -5.629 1 98.75 81 PHE A N 1
ATOM 663 C CA . PHE A 1 81 ? 9.992 -10.43 -4.641 1 98.75 81 PHE A CA 1
ATOM 664 C C . PHE A 1 81 ? 8.57 -10.008 -4.297 1 98.75 81 PHE A C 1
ATOM 666 O O . PHE A 1 81 ? 8.336 -8.852 -3.938 1 98.75 81 PHE A O 1
ATOM 673 N N . LEU A 1 82 ? 7.637 -10.906 -4.461 1 98.81 82 LEU A N 1
ATOM 674 C CA . LEU A 1 82 ? 6.223 -10.672 -4.203 1 98.81 82 LEU A CA 1
ATOM 675 C C . LEU A 1 82 ? 5.66 -11.711 -3.242 1 98.81 82 LEU A C 1
ATOM 677 O O . LEU A 1 82 ? 5.852 -12.914 -3.443 1 98.81 82 LEU A O 1
ATOM 681 N N . THR A 1 83 ? 5.043 -11.289 -2.176 1 98.75 83 THR A N 1
ATOM 682 C CA . THR A 1 83 ? 4.305 -12.164 -1.272 1 98.75 83 THR A CA 1
ATOM 683 C C . THR A 1 83 ? 2.84 -11.742 -1.186 1 98.75 83 THR A C 1
ATOM 685 O O . THR A 1 83 ? 2.539 -10.547 -1.077 1 98.75 83 THR A O 1
ATOM 688 N N . VAL A 1 84 ? 1.979 -12.656 -1.354 1 98.12 84 VAL A N 1
ATOM 689 C CA . VAL A 1 84 ? 0.552 -12.453 -1.135 1 98.12 84 VAL A CA 1
ATOM 690 C C . VAL A 1 84 ? 0.059 -13.383 -0.034 1 98.12 84 VAL A C 1
ATOM 692 O O . VAL A 1 84 ? 0.214 -14.609 -0.131 1 98.12 84 VAL A O 1
ATOM 695 N N . GLU A 1 85 ? -0.479 -12.781 0.986 1 97.62 85 GLU A N 1
ATOM 696 C CA . GLU A 1 85 ? -0.924 -13.57 2.135 1 97.62 85 GLU A CA 1
ATOM 697 C C . GLU A 1 85 ? -2.379 -13.266 2.48 1 97.62 85 GLU A C 1
ATOM 699 O O . GLU A 1 85 ? -2.783 -12.102 2.525 1 97.62 85 GLU A O 1
ATOM 704 N N . ASP A 1 86 ? -3.117 -14.281 2.652 1 96.25 86 ASP A N 1
ATOM 705 C CA . ASP A 1 86 ? -4.457 -14.172 3.223 1 96.25 86 ASP A CA 1
ATOM 706 C C . ASP A 1 86 ? -4.523 -14.828 4.598 1 96.25 86 ASP A C 1
ATOM 708 O O . ASP A 1 86 ? -3.633 -15.602 4.969 1 96.25 86 ASP A O 1
ATOM 712 N N . TYR A 1 87 ? -5.566 -14.555 5.359 1 94.75 87 TYR A N 1
ATOM 713 C CA . TYR A 1 87 ? -5.742 -15.078 6.707 1 94.75 87 TYR A CA 1
ATOM 714 C C . TYR A 1 87 ? -7.07 -15.82 6.836 1 94.75 87 TYR A C 1
ATOM 716 O O . TYR A 1 87 ? -7.699 -15.797 7.895 1 94.75 87 TYR A O 1
ATOM 724 N N . GLY A 1 88 ? -7.523 -16.25 5.777 1 92.25 88 GLY A N 1
ATOM 725 C CA . GLY A 1 88 ? -8.797 -16.969 5.742 1 92.25 88 GLY A CA 1
ATOM 726 C C . GLY A 1 88 ? -8.641 -18.469 5.93 1 92.25 88 GLY A C 1
ATOM 727 O O . GLY A 1 88 ? -7.785 -18.906 6.691 1 92.25 88 GLY A O 1
ATOM 728 N N . LYS A 1 89 ? -9.609 -19.234 5.418 1 83.69 89 LYS A N 1
ATOM 729 C CA . LYS A 1 89 ? -9.672 -20.688 5.609 1 83.69 89 LYS A CA 1
ATOM 730 C C . LYS A 1 89 ? -8.516 -21.375 4.891 1 83.69 89 LYS A C 1
ATOM 732 O O . LYS A 1 89 ? -8.195 -22.531 5.191 1 83.69 89 LYS A O 1
ATOM 737 N N . GLY A 1 90 ? -7.805 -20.75 4.309 1 68.31 90 GLY A N 1
ATOM 738 C CA . GLY A 1 90 ? -6.648 -21.297 3.607 1 68.31 90 GLY A CA 1
ATOM 739 C C . GLY A 1 90 ? -7.02 -22.062 2.359 1 68.31 90 GLY A C 1
ATOM 740 O O . GLY A 1 90 ? -8.195 -22.188 2.021 1 68.31 90 GLY A O 1
ATOM 741 N N . TYR A 1 91 ? -5.973 -22.328 1.596 1 60.41 91 TYR A N 1
ATOM 742 C CA . TYR A 1 91 ? -6.094 -23.109 0.367 1 60.41 91 TYR A CA 1
ATOM 743 C C . TYR A 1 91 ? -6.203 -24.594 0.671 1 60.41 91 TYR A C 1
ATOM 745 O O . TYR A 1 91 ? -5.43 -25.141 1.474 1 60.41 91 TYR A O 1
ATOM 753 N N . ASP A 1 92 ? -7.41 -25.109 0.679 1 55.91 92 ASP A N 1
ATOM 754 C CA . ASP A 1 92 ? -7.492 -26.562 0.807 1 55.91 92 ASP A CA 1
ATOM 755 C C . ASP A 1 92 ? -6.961 -27.25 -0.446 1 55.91 92 ASP A C 1
ATOM 757 O O . ASP A 1 92 ? -7.574 -27.172 -1.513 1 55.91 92 ASP A O 1
ATOM 761 N N . GLU A 1 93 ? -5.746 -27.578 -0.378 1 54.19 93 GLU A N 1
ATOM 762 C CA . GLU A 1 93 ? -5.113 -28.297 -1.49 1 54.19 93 GLU A CA 1
ATOM 763 C C . GLU A 1 93 ? -5.969 -29.469 -1.947 1 54.19 93 GLU A C 1
ATOM 765 O O . GLU A 1 93 ? -5.934 -29.844 -3.119 1 54.19 93 GLU A O 1
ATOM 770 N N . SER A 1 94 ? -6.465 -30.156 -0.863 1 50.91 94 SER A N 1
ATOM 771 C CA . SER A 1 94 ? -7.262 -31.328 -1.229 1 50.91 94 SER A CA 1
ATOM 772 C C . SER A 1 94 ? -8.406 -30.938 -2.16 1 50.91 94 SER A C 1
ATOM 774 O O . SER A 1 94 ? -8.961 -31.797 -2.854 1 50.91 94 SER A O 1
ATOM 776 N N . LEU A 1 95 ? -8.867 -29.859 -1.783 1 50.53 95 LEU A N 1
ATOM 777 C CA . LEU A 1 95 ? -9.852 -29.391 -2.75 1 50.53 95 LEU A CA 1
ATOM 778 C C . LEU A 1 95 ? -9.203 -29.141 -4.105 1 50.53 95 LEU A C 1
ATOM 780 O O . LEU A 1 95 ? -9.867 -28.688 -5.039 1 50.53 95 LEU A O 1
ATOM 784 N N . ASP A 1 96 ? -7.969 -29.172 -3.945 1 44.44 96 ASP A N 1
ATOM 785 C CA . ASP A 1 96 ? -7.227 -29.078 -5.199 1 44.44 96 ASP A CA 1
ATOM 786 C C . ASP A 1 96 ? -7.645 -30.203 -6.16 1 44.44 96 ASP A C 1
ATOM 788 O O . ASP A 1 96 ? -6.871 -31.125 -6.422 1 44.44 96 ASP A O 1
ATOM 792 N N . SER A 1 97 ? -8.789 -30.812 -5.805 1 41.56 97 SER A N 1
ATOM 793 C CA . SER A 1 97 ? -9.062 -31.609 -6.996 1 41.56 97 SER A CA 1
ATOM 794 C C . SER A 1 97 ? -8.625 -30.875 -8.258 1 41.56 97 SER A C 1
ATOM 796 O O . SER A 1 97 ? -8.445 -29.656 -8.25 1 41.56 97 SER A O 1
ATOM 798 N N . LYS A 1 98 ? -9.078 -31.359 -9.461 1 44.03 98 LYS A N 1
ATOM 799 C CA . LYS A 1 98 ? -8.672 -31.031 -10.82 1 44.03 98 LYS A CA 1
ATOM 800 C C . LYS A 1 98 ? -8.656 -29.516 -11.031 1 44.03 98 LYS A C 1
ATOM 802 O O . LYS A 1 98 ? -7.695 -28.969 -11.586 1 44.03 98 LYS A O 1
ATOM 807 N N . GLU A 1 99 ? -9.773 -28.75 -11.375 1 40.84 99 GLU A N 1
ATOM 808 C CA . GLU A 1 99 ? -10.336 -27.844 -12.367 1 40.84 99 GLU A CA 1
ATOM 809 C C . GLU A 1 99 ? -10.156 -26.375 -11.953 1 40.84 99 GLU A C 1
ATOM 811 O O . GLU A 1 99 ? -10.062 -25.5 -12.805 1 40.84 99 GLU A O 1
ATOM 816 N N . ASP A 1 100 ? -10.492 -25.891 -10.703 1 44.91 100 ASP A N 1
ATOM 817 C CA . ASP A 1 100 ? -10.914 -24.516 -10.492 1 44.91 100 ASP A CA 1
ATOM 818 C C . ASP A 1 100 ? -9.711 -23.609 -10.203 1 44.91 100 ASP A C 1
ATOM 820 O O . ASP A 1 100 ? -9.711 -22.438 -10.57 1 44.91 100 ASP A O 1
ATOM 824 N N . GLY A 1 101 ? -8.922 -23.844 -9.18 1 51.56 101 GLY A N 1
ATOM 825 C CA . GLY A 1 101 ? -7.746 -23.047 -8.883 1 51.56 101 GLY A CA 1
ATOM 826 C C . GLY A 1 101 ? -6.641 -23.188 -9.906 1 51.56 101 GLY A C 1
ATOM 827 O O . GLY A 1 101 ? -5.555 -22.625 -9.75 1 51.56 101 GLY A O 1
ATOM 828 N N . GLY A 1 102 ? -6.918 -24.047 -10.898 1 58.53 102 GLY A N 1
ATOM 829 C CA . GLY A 1 102 ? -6.141 -24.906 -11.773 1 58.53 102 GLY A CA 1
ATOM 830 C C . GLY A 1 102 ? -5.402 -24.141 -12.859 1 58.53 102 GLY A C 1
ATOM 831 O O . GLY A 1 102 ? -4.199 -23.891 -12.742 1 58.53 102 GLY A O 1
ATOM 832 N N . PHE A 1 103 ? -6.32 -23.5 -13.633 1 72.94 103 PHE A N 1
ATOM 833 C CA . PHE A 1 103 ? -5.699 -22.984 -14.852 1 72.94 103 PHE A CA 1
ATOM 834 C C . PHE A 1 103 ? -4.973 -21.672 -14.578 1 72.94 103 PHE A C 1
ATOM 836 O O . PHE A 1 103 ? -3.85 -21.484 -15.047 1 72.94 103 PHE A O 1
ATOM 843 N N . GLY A 1 104 ? -5.512 -20.938 -13.539 1 84.62 104 GLY A N 1
ATOM 844 C CA . GLY A 1 104 ? -4.902 -19.641 -13.297 1 84.62 104 GLY A CA 1
ATOM 845 C C . GLY A 1 104 ? -3.609 -19.719 -12.5 1 84.62 104 GLY A C 1
ATOM 846 O O . GLY A 1 104 ? -2.627 -19.062 -12.836 1 84.62 104 GLY A O 1
ATOM 847 N N . LEU A 1 105 ? -3.609 -20.625 -11.578 1 86.69 105 LEU A N 1
ATOM 848 C CA . LEU A 1 105 ? -2.414 -20.766 -10.758 1 86.69 105 LEU A CA 1
ATOM 849 C C . LEU A 1 105 ? -1.28 -21.406 -11.555 1 86.69 105 LEU A C 1
ATOM 851 O O . LEU A 1 105 ? -0.111 -21.062 -11.359 1 86.69 105 LEU A O 1
ATOM 855 N N . SER A 1 106 ? -1.695 -22.312 -12.352 1 87.5 106 SER A N 1
ATOM 856 C CA . SER A 1 106 ? -0.699 -22.969 -13.203 1 87.5 106 SER A CA 1
ATOM 857 C C . SER A 1 106 ? -0.038 -21.953 -14.141 1 87.5 106 SER A C 1
ATOM 859 O O . SER A 1 106 ? 1.174 -22 -14.359 1 87.5 106 SER A O 1
ATOM 861 N N . ILE A 1 107 ? -0.826 -21.078 -14.648 1 89.25 107 ILE A N 1
ATOM 862 C CA . ILE A 1 107 ? -0.308 -20.031 -15.523 1 89.25 107 ILE A CA 1
ATOM 863 C C . ILE A 1 107 ? 0.567 -19.062 -14.719 1 89.25 107 ILE A C 1
ATOM 865 O O . ILE A 1 107 ? 1.669 -18.719 -15.148 1 89.25 107 ILE A O 1
ATOM 869 N N . ALA A 1 108 ? 0.131 -18.688 -13.555 1 92.31 108 ALA A N 1
ATOM 870 C CA . ALA A 1 108 ? 0.9 -17.797 -12.695 1 92.31 108 ALA A CA 1
ATOM 871 C C . ALA A 1 108 ? 2.271 -18.375 -12.375 1 92.31 108 ALA A C 1
ATOM 873 O O . ALA A 1 108 ? 3.281 -17.672 -12.414 1 92.31 108 ALA A O 1
ATOM 874 N N . ARG A 1 109 ? 2.26 -19.641 -12.18 1 92.94 109 ARG A N 1
ATOM 875 C CA . ARG A 1 109 ? 3.504 -20.328 -11.859 1 92.94 109 ARG A CA 1
ATOM 876 C C . ARG A 1 109 ? 4.484 -20.266 -13.023 1 92.94 109 ARG A C 1
ATOM 878 O O . ARG A 1 109 ? 5.691 -20.125 -12.82 1 92.94 109 ARG A O 1
ATOM 885 N N . LYS A 1 110 ? 4.023 -20.297 -14.211 1 94.62 110 LYS A N 1
ATOM 886 C CA . LYS A 1 110 ? 4.863 -20.312 -15.406 1 94.62 110 LYS A CA 1
ATOM 887 C C . LYS A 1 110 ? 5.414 -18.922 -15.711 1 94.62 110 LYS A C 1
ATOM 889 O O . LYS A 1 110 ? 6.371 -18.797 -16.484 1 94.62 110 LYS A O 1
ATOM 894 N N . LEU A 1 111 ? 4.809 -17.922 -15.148 1 95.38 111 LEU A N 1
ATOM 895 C CA . LEU A 1 111 ? 5.16 -16.547 -15.477 1 95.38 111 LEU A CA 1
ATOM 896 C C . LEU A 1 111 ? 6.312 -16.047 -14.609 1 95.38 111 LEU A C 1
ATOM 898 O O . LEU A 1 111 ? 6.855 -14.969 -14.844 1 95.38 111 LEU A O 1
ATOM 902 N N . VAL A 1 112 ? 6.715 -16.859 -13.578 1 96.94 112 VAL A N 1
ATOM 903 C CA . VAL A 1 112 ? 7.707 -16.359 -12.633 1 96.94 112 VAL A CA 1
ATOM 904 C C . VAL A 1 112 ? 8.773 -17.438 -12.398 1 96.94 112 VAL A C 1
ATOM 906 O O . VAL A 1 112 ? 8.633 -18.562 -12.859 1 96.94 112 VAL A O 1
ATOM 909 N N . ASP A 1 113 ? 9.828 -17.031 -11.773 1 97.44 113 ASP A N 1
ATOM 910 C CA . ASP A 1 113 ? 10.961 -17.938 -11.594 1 97.44 113 ASP A CA 1
ATOM 911 C C . ASP A 1 113 ? 10.781 -18.797 -10.352 1 97.44 113 ASP A C 1
ATOM 913 O O . ASP A 1 113 ? 11.242 -19.953 -10.312 1 97.44 113 ASP A O 1
ATOM 917 N N .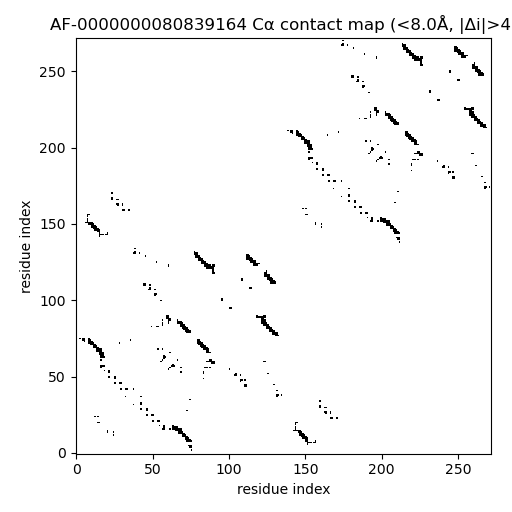 VAL A 1 114 ? 10.273 -18.266 -9.328 1 97.5 114 VAL A N 1
ATOM 918 C CA . VAL A 1 114 ? 9.969 -19 -8.102 1 97.5 114 VAL A CA 1
ATOM 919 C C . VAL A 1 114 ? 8.5 -18.781 -7.723 1 97.5 114 VAL A C 1
ATOM 921 O O . VAL A 1 114 ? 7.992 -17.656 -7.809 1 97.5 114 VAL A O 1
ATOM 924 N N . PHE A 1 115 ? 7.832 -19.812 -7.434 1 96.56 115 PHE A N 1
ATOM 925 C CA . PHE A 1 115 ? 6.445 -19.812 -6.984 1 96.56 115 PHE A CA 1
ATOM 926 C C . PHE A 1 115 ? 6.234 -20.844 -5.879 1 96.56 115 PHE A C 1
ATOM 928 O O . PHE A 1 115 ? 6.215 -22.047 -6.141 1 96.56 115 PHE A O 1
ATOM 935 N N . GLU A 1 116 ? 6.117 -20.359 -4.68 1 96.25 116 GLU A N 1
ATOM 936 C CA . GLU A 1 116 ? 5.957 -21.234 -3.52 1 96.25 116 GLU A CA 1
ATOM 937 C C . GLU A 1 116 ? 4.648 -20.938 -2.791 1 96.25 116 GLU A C 1
ATOM 939 O O . GLU A 1 116 ? 4.234 -19.781 -2.676 1 96.25 116 GLU A O 1
ATOM 944 N N . ILE A 1 117 ? 4.074 -21.984 -2.27 1 93.06 117 ILE A N 1
ATOM 945 C CA . ILE A 1 117 ? 2.836 -21.859 -1.504 1 93.06 117 ILE A CA 1
ATOM 946 C C . ILE A 1 117 ? 3.041 -22.438 -0.106 1 93.06 117 ILE A C 1
ATOM 948 O O . ILE A 1 117 ? 3.539 -23.562 0.044 1 93.06 117 ILE A O 1
ATOM 952 N N . GLU A 1 118 ? 2.75 -21.672 0.815 1 92.69 118 GLU A N 1
ATOM 953 C CA . GLU A 1 118 ? 2.803 -22.109 2.207 1 92.69 118 GLU A CA 1
ATOM 954 C C . GLU A 1 118 ? 1.427 -22.031 2.863 1 92.69 118 GLU A C 1
ATOM 956 O O . GLU A 1 118 ? 0.825 -20.953 2.922 1 92.69 118 GLU A O 1
ATOM 961 N N . LYS A 1 119 ? 0.975 -23.125 3.326 1 88.75 119 LYS A N 1
ATOM 962 C CA . LYS A 1 119 ? -0.281 -23.156 4.07 1 88.75 119 LYS A CA 1
ATOM 963 C C . LYS A 1 119 ? -0.039 -22.938 5.562 1 88.75 119 LYS A C 1
ATOM 965 O O . LYS A 1 119 ? 0.82 -23.594 6.156 1 88.75 119 LYS A O 1
ATOM 970 N N . LYS A 1 120 ? -0.812 -22 6.07 1 90.06 120 LYS A N 1
ATOM 971 C CA . LYS A 1 120 ? -0.721 -21.734 7.5 1 90.06 120 LYS A CA 1
ATOM 972 C C . LYS A 1 120 ? -1.963 -22.219 8.234 1 90.06 120 LYS A C 1
ATOM 974 O O . LYS A 1 120 ? -2.875 -22.781 7.621 1 90.06 120 LYS A O 1
ATOM 979 N N . THR A 1 121 ? -1.898 -22.172 9.586 1 86.81 121 THR A N 1
ATOM 980 C CA . THR A 1 121 ? -3.086 -22.5 10.367 1 86.81 121 THR A CA 1
ATOM 981 C C . THR A 1 121 ? -4.285 -21.688 9.898 1 86.81 121 THR A C 1
ATOM 983 O O . THR A 1 121 ? -5.391 -22.219 9.75 1 86.81 121 THR A O 1
ATOM 986 N N . LYS A 1 122 ? -3.914 -20.391 9.664 1 89.12 122 LYS A N 1
ATOM 987 C CA . LYS A 1 122 ? -4.922 -19.516 9.086 1 89.12 122 LYS A CA 1
ATOM 988 C C . LYS A 1 122 ? -4.398 -18.844 7.816 1 89.12 122 LYS A C 1
ATOM 990 O O . LYS A 1 122 ? -3.457 -18.047 7.871 1 89.12 122 LYS A O 1
ATOM 995 N N . GLY A 1 123 ? -4.957 -19.344 6.742 1 93 123 GLY A N 1
ATOM 996 C CA . GLY A 1 123 ? -4.684 -18.641 5.492 1 93 123 GLY A CA 1
ATOM 997 C C . GLY A 1 123 ? -3.568 -19.281 4.688 1 93 123 GLY A C 1
ATOM 998 O O . GLY A 1 123 ? -3.213 -20.438 4.918 1 93 123 GLY A O 1
ATOM 999 N N . THR A 1 124 ? -3.146 -18.688 3.637 1 93.81 124 THR A N 1
ATOM 1000 C CA . THR A 1 124 ? -2.158 -19.141 2.664 1 93.81 124 THR A CA 1
ATOM 1001 C C . THR A 1 124 ? -1.176 -18.016 2.328 1 93.81 124 THR A C 1
ATOM 1003 O O . THR A 1 124 ? -1.561 -16.859 2.25 1 93.81 124 THR A O 1
ATOM 1006 N N . VAL A 1 125 ? 0.064 -18.406 2.234 1 96.56 125 VAL A N 1
ATOM 1007 C CA . VAL A 1 125 ? 1.095 -17.469 1.78 1 96.56 125 VAL A CA 1
ATOM 1008 C C . VAL A 1 125 ? 1.64 -17.938 0.428 1 96.56 125 VAL A C 1
ATOM 1010 O O . VAL A 1 125 ? 2.088 -19.078 0.284 1 96.56 125 VAL A O 1
ATOM 1013 N N . PHE A 1 126 ? 1.567 -17.047 -0.539 1 96.31 126 PHE A N 1
ATOM 1014 C CA . PHE A 1 126 ? 2.24 -17.234 -1.818 1 96.31 126 PHE A CA 1
ATOM 1015 C C . PHE A 1 126 ? 3.527 -16.422 -1.882 1 96.31 126 PHE A C 1
ATOM 1017 O O . PHE A 1 126 ? 3.521 -15.219 -1.604 1 96.31 126 PHE A O 1
ATOM 1024 N N . LYS A 1 127 ? 4.605 -17.078 -2.184 1 98.25 127 LYS A N 1
ATOM 1025 C CA . LYS A 1 127 ? 5.895 -16.406 -2.373 1 98.25 127 LYS A CA 1
ATOM 1026 C C . LYS A 1 127 ? 6.359 -16.531 -3.822 1 98.25 127 LYS A C 1
ATOM 1028 O O . LYS A 1 127 ? 6.512 -17.641 -4.344 1 98.25 127 LYS A O 1
ATOM 1033 N N . VAL A 1 128 ? 6.613 -15.391 -4.402 1 98.31 128 VAL A N 1
ATOM 1034 C CA . VAL A 1 128 ? 6.91 -15.312 -5.828 1 98.31 128 VAL A CA 1
ATOM 1035 C C . VAL A 1 128 ? 8.203 -14.539 -6.047 1 98.31 128 VAL A C 1
ATOM 1037 O O . VAL A 1 128 ? 8.438 -13.516 -5.402 1 98.31 128 VAL A O 1
ATOM 1040 N N . GLU A 1 129 ? 9.062 -15.039 -6.934 1 98.56 129 GLU A N 1
ATOM 1041 C CA . GLU A 1 129 ? 10.242 -14.312 -7.391 1 98.56 129 GLU A CA 1
ATOM 1042 C C . GLU A 1 129 ? 10.281 -14.219 -8.914 1 98.56 129 GLU A C 1
ATOM 1044 O O . GLU A 1 129 ? 9.984 -15.195 -9.609 1 98.56 129 GLU A O 1
ATOM 1049 N N . LYS A 1 130 ? 10.57 -13.078 -9.398 1 98.12 130 LYS A N 1
ATOM 1050 C CA . LYS A 1 130 ? 10.742 -12.867 -10.828 1 98.12 130 LYS A CA 1
ATOM 1051 C C . LYS A 1 130 ? 12.031 -12.102 -11.125 1 98.12 130 LYS A C 1
ATOM 1053 O O . LYS 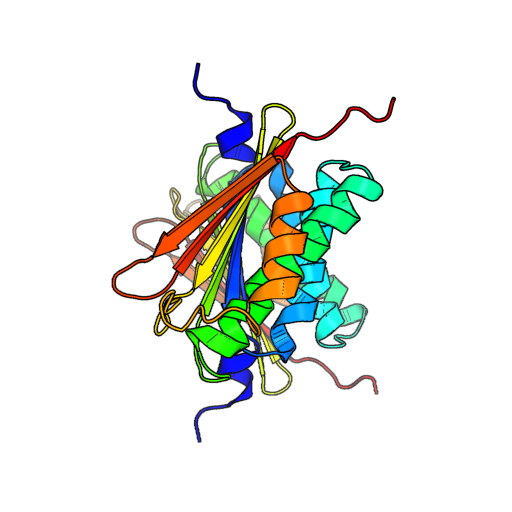A 1 130 ? 12.148 -10.922 -10.797 1 98.12 130 LYS A O 1
ATOM 1058 N N . ARG A 1 131 ? 12.961 -12.773 -11.766 1 97.5 131 ARG A N 1
ATOM 1059 C CA . ARG A 1 131 ? 14.172 -12.109 -12.227 1 97.5 131 ARG A CA 1
ATOM 1060 C C . ARG A 1 131 ? 13.875 -11.156 -13.383 1 97.5 131 ARG A C 1
ATOM 1062 O O . ARG A 1 131 ? 13.172 -11.516 -14.32 1 97.5 131 ARG A O 1
ATOM 1069 N N . ILE A 1 132 ? 14.383 -9.922 -13.242 1 94.94 132 ILE A N 1
ATOM 1070 C CA . ILE A 1 132 ? 14.109 -8.891 -14.227 1 94.94 132 ILE A CA 1
ATOM 1071 C C . ILE A 1 132 ? 15.258 -8.812 -15.234 1 94.94 132 ILE A C 1
ATOM 1073 O O . ILE A 1 132 ? 16.422 -8.812 -14.844 1 94.94 132 ILE A O 1
ATOM 1077 N N . LYS A 1 133 ? 14.852 -8.984 -16.453 1 78.38 133 LYS A N 1
ATOM 1078 C CA . LYS A 1 133 ? 15.859 -8.938 -17.516 1 78.38 133 LYS A CA 1
ATOM 1079 C C . LYS A 1 133 ? 16.203 -7.496 -17.891 1 78.38 133 LYS A C 1
ATOM 1081 O O . LYS A 1 133 ? 15.344 -6.609 -17.812 1 78.38 133 LYS A O 1
ATOM 1086 N N . GLU A 1 134 ? 17.469 -7.145 -17.797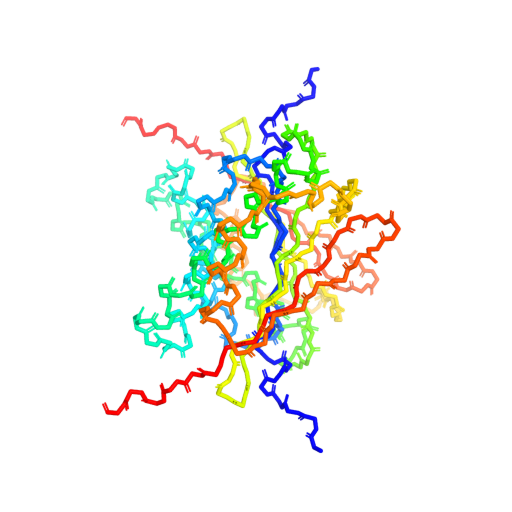 1 66.06 134 GLU A N 1
ATOM 1087 C CA . GLU A 1 134 ? 17.891 -5.844 -18.312 1 66.06 134 GLU A CA 1
ATOM 1088 C C . GLU A 1 134 ? 17.359 -5.617 -19.719 1 66.06 134 GLU A C 1
ATOM 1090 O O . GLU A 1 134 ? 17.172 -6.566 -20.484 1 66.06 134 GLU A O 1
ATOM 1095 N N . ALA A 1 135 ? 16.391 -4.492 -19.859 1 51.19 135 ALA A N 1
ATOM 1096 C CA . ALA A 1 135 ? 16.094 -4.207 -21.266 1 51.19 135 ALA A CA 1
ATOM 1097 C C . ALA A 1 135 ? 17.297 -4.473 -22.156 1 51.19 135 ALA A C 1
ATOM 1099 O O . ALA A 1 135 ? 18.406 -4 -21.859 1 51.19 135 ALA A O 1
ATOM 1100 N N . VAL A 1 136 ? 17.438 -5.648 -22.797 1 39.59 136 VAL A N 1
ATOM 1101 C CA . VAL A 1 136 ? 18.438 -5.762 -23.859 1 39.59 136 VAL A CA 1
ATOM 1102 C C . VAL A 1 136 ? 18.344 -4.551 -24.781 1 39.59 136 VAL A C 1
ATOM 1104 O O . VAL A 1 136 ? 17.25 -4.02 -25.016 1 39.59 136 VAL A O 1
ATOM 1107 N N . MET B 1 1 ? -25.656 0.893 12.453 1 42.56 1 MET B N 1
ATOM 1108 C CA . MET B 1 1 ? -25.516 0.223 11.164 1 42.56 1 MET B CA 1
ATOM 1109 C C . MET B 1 1 ? -24.094 0.344 10.648 1 42.56 1 MET B C 1
ATOM 1111 O O . MET B 1 1 ? -23.594 1.451 10.438 1 42.56 1 MET B O 1
ATOM 1115 N N . LYS B 1 2 ? -23.094 -0.578 10.938 1 57.34 2 LYS B N 1
ATOM 1116 C CA . LYS B 1 2 ? -21.672 -0.606 10.648 1 57.34 2 LYS B CA 1
ATOM 1117 C C . LYS B 1 2 ? -21.406 -0.304 9.18 1 57.34 2 LYS B C 1
ATOM 1119 O O . LYS B 1 2 ? -22.031 -0.892 8.297 1 57.34 2 LYS B O 1
ATOM 1124 N N . ASN B 1 3 ? -20.828 1.089 8.828 1 79.44 3 ASN B N 1
ATOM 1125 C CA . ASN B 1 3 ? -20.672 1.624 7.484 1 79.44 3 ASN B CA 1
ATOM 1126 C C . ASN B 1 3 ? -19.844 0.688 6.605 1 79.44 3 ASN B C 1
ATOM 1128 O O . ASN B 1 3 ? -18.641 0.526 6.82 1 79.44 3 ASN B O 1
ATOM 1132 N N . PHE B 1 4 ? -20.562 -0.225 5.844 1 89.62 4 PHE B N 1
ATOM 1133 C CA . PHE B 1 4 ? -19.984 -1.214 4.941 1 89.62 4 PHE B CA 1
ATOM 1134 C C . PHE B 1 4 ? -18.844 -0.612 4.145 1 89.62 4 PHE B C 1
ATOM 1136 O O . PHE B 1 4 ? -17.812 -1.259 3.949 1 89.62 4 PHE B O 1
ATOM 1143 N N . GLU B 1 5 ? -18.938 0.623 3.842 1 90.25 5 GLU B N 1
ATOM 1144 C CA . GLU B 1 5 ? -17.906 1.321 3.088 1 90.25 5 GLU B CA 1
ATOM 1145 C C . GLU B 1 5 ? -16.609 1.428 3.893 1 90.25 5 GLU B C 1
ATOM 1147 O O . GLU B 1 5 ? -15.516 1.346 3.332 1 90.25 5 GLU B O 1
ATOM 1152 N N . LYS B 1 6 ? -16.781 1.617 5.18 1 93.5 6 LYS B N 1
ATOM 1153 C CA . LYS B 1 6 ? -15.617 1.732 6.062 1 93.5 6 LYS B CA 1
ATOM 1154 C C . LYS B 1 6 ? -14.781 0.455 6.043 1 93.5 6 LYS B C 1
ATOM 1156 O O . LYS B 1 6 ? -13.555 0.51 6.113 1 93.5 6 LYS B O 1
ATOM 1161 N N . GLU B 1 7 ? -15.422 -0.606 5.863 1 92.25 7 GLU B N 1
ATOM 1162 C CA . GLU B 1 7 ? -14.758 -1.905 5.898 1 92.25 7 GLU B CA 1
ATOM 1163 C C . GLU B 1 7 ? -14.148 -2.252 4.543 1 92.25 7 GLU B C 1
ATOM 1165 O O . GLU B 1 7 ? -13.078 -2.857 4.477 1 92.25 7 GLU B O 1
ATOM 1170 N N . ILE B 1 8 ? -14.781 -1.797 3.482 1 95.44 8 ILE B N 1
ATOM 1171 C CA . ILE B 1 8 ? -14.406 -2.322 2.174 1 95.44 8 ILE B CA 1
ATOM 1172 C C . ILE B 1 8 ? -13.414 -1.373 1.502 1 95.44 8 ILE B C 1
ATOM 1174 O O . ILE B 1 8 ? -12.789 -1.727 0.499 1 95.44 8 ILE B O 1
ATOM 1178 N N . ASN B 1 9 ? -13.227 -0.173 2.039 1 97.56 9 ASN B N 1
ATOM 1179 C CA . ASN B 1 9 ? -12.43 0.829 1.345 1 97.56 9 ASN B CA 1
ATOM 1180 C C . ASN B 1 9 ? -11.109 1.092 2.064 1 97.56 9 ASN B C 1
ATOM 1182 O O . ASN B 1 9 ? -10.305 1.903 1.612 1 97.56 9 ASN B O 1
ATOM 1186 N N . ARG B 1 10 ? -10.867 0.378 3.197 1 98.38 10 ARG B N 1
ATOM 1187 C CA . ARG B 1 10 ? -9.68 0.663 3.996 1 98.38 10 ARG B CA 1
ATOM 1188 C C . ARG B 1 10 ? -8.445 0.021 3.381 1 98.38 10 ARG B C 1
ATOM 1190 O O . ARG B 1 10 ? -8.43 -1.182 3.113 1 98.38 10 ARG B O 1
ATOM 1197 N N . VAL B 1 11 ? -7.402 0.869 3.154 1 98.81 11 VAL B N 1
ATOM 1198 C CA . VAL B 1 11 ? -6.121 0.395 2.639 1 98.81 11 VAL B CA 1
ATOM 1199 C C . VAL B 1 11 ? -4.992 0.849 3.561 1 98.81 11 VAL B C 1
ATOM 1201 O O . VAL B 1 11 ? -5 1.981 4.051 1 98.81 11 VAL B O 1
ATOM 1204 N N . LYS B 1 12 ? -4.074 -0.045 3.801 1 98.88 12 LYS B N 1
ATOM 1205 C CA . LYS B 1 12 ? -2.896 0.282 4.602 1 98.88 12 LYS B CA 1
ATOM 1206 C C . LYS B 1 12 ? -1.613 0.05 3.807 1 98.88 12 LYS B C 1
ATOM 1208 O O . LYS B 1 12 ? -1.468 -0.975 3.139 1 98.88 12 LYS B O 1
ATOM 1213 N N . ILE B 1 13 ? -0.711 0.985 3.836 1 98.94 13 ILE B N 1
ATOM 1214 C CA . ILE B 1 13 ? 0.566 0.918 3.133 1 98.94 13 ILE B CA 1
ATOM 1215 C C . ILE B 1 13 ? 1.711 1.128 4.121 1 98.94 13 ILE B C 1
ATOM 1217 O O . ILE B 1 13 ? 1.644 2.01 4.98 1 98.94 13 ILE B O 1
ATOM 1221 N N . PHE B 1 14 ? 2.705 0.323 4.094 1 98.88 14 PHE B N 1
ATOM 1222 C CA . PHE B 1 14 ? 3.945 0.513 4.836 1 98.88 14 PHE B CA 1
ATOM 1223 C C . PHE B 1 14 ? 5.113 0.753 3.885 1 98.88 14 PHE B C 1
ATOM 1225 O O . PHE B 1 14 ? 5.32 -0.013 2.941 1 98.88 14 PHE B O 1
ATOM 1232 N N . ILE B 1 15 ? 5.824 1.763 4.141 1 98.62 15 ILE B N 1
ATOM 1233 C CA . ILE B 1 15 ? 6.996 2.088 3.332 1 98.62 15 ILE B CA 1
ATOM 1234 C C . ILE B 1 15 ? 8.203 2.316 4.238 1 98.62 15 ILE B C 1
ATOM 1236 O O . ILE B 1 15 ? 8.047 2.664 5.414 1 98.62 15 ILE B O 1
ATOM 1240 N N . PRO B 1 16 ? 9.414 2.082 3.707 1 98 16 PRO B N 1
ATOM 1241 C CA . PRO B 1 16 ? 10.602 2.457 4.477 1 98 16 PRO B CA 1
ATOM 1242 C C . PRO B 1 16 ? 10.766 3.969 4.605 1 98 16 PRO B C 1
ATOM 1244 O O . PRO B 1 16 ? 10.258 4.723 3.771 1 98 16 PRO B O 1
ATOM 1247 N N . SER B 1 17 ? 11.461 4.363 5.656 1 96.69 17 SER B N 1
ATOM 1248 C CA . SER B 1 17 ? 11.656 5.781 5.941 1 96.69 17 SER B CA 1
ATOM 1249 C C . SER B 1 17 ? 12.852 6.336 5.168 1 96.69 17 SER B C 1
ATOM 1251 O O . SER B 1 17 ? 13.797 6.844 5.766 1 96.69 17 SER B O 1
ATOM 1253 N N . PHE B 1 18 ? 12.805 6.254 3.842 1 96.44 18 PHE B N 1
ATOM 1254 C CA . PHE B 1 18 ? 13.828 6.812 2.965 1 96.44 18 PHE B CA 1
ATOM 1255 C C . PHE B 1 18 ? 13.203 7.75 1.938 1 96.44 18 PHE B C 1
ATOM 1257 O O . PHE B 1 18 ? 12.055 7.555 1.53 1 96.44 18 PHE B O 1
ATOM 1264 N N . LEU B 1 19 ? 13.945 8.773 1.611 1 96 19 LEU B N 1
ATOM 1265 C CA . LEU B 1 19 ? 13.43 9.766 0.668 1 96 19 LEU B CA 1
ATOM 1266 C C . LEU B 1 19 ? 13.008 9.094 -0.637 1 96 19 LEU B C 1
ATOM 1268 O O . LEU B 1 19 ? 12.047 9.531 -1.283 1 96 19 LEU B O 1
ATOM 1272 N N . SER B 1 20 ? 13.656 8.016 -0.948 1 95.38 20 SER B N 1
ATOM 1273 C CA . SER B 1 20 ? 13.406 7.324 -2.211 1 95.38 20 SER B CA 1
ATOM 1274 C C . SER B 1 20 ? 12.031 6.668 -2.219 1 95.38 20 SER B C 1
ATOM 1276 O O . SER B 1 20 ? 11.531 6.27 -3.275 1 95.38 20 SER B O 1
ATOM 1278 N N . SER B 1 21 ? 11.367 6.531 -1.071 1 97.69 21 SER B N 1
ATOM 1279 C CA . SER B 1 21 ? 10.078 5.867 -0.971 1 97.69 21 SER B CA 1
ATOM 1280 C C . SER B 1 21 ? 8.93 6.859 -1.137 1 97.69 21 SER B C 1
ATOM 1282 O O . SER B 1 21 ? 7.781 6.461 -1.338 1 97.69 21 SER B O 1
ATOM 1284 N N . LEU B 1 22 ? 9.242 8.148 -1.077 1 97.94 22 LEU B N 1
ATOM 1285 C CA . LEU B 1 22 ? 8.203 9.164 -0.955 1 97.94 22 LEU B CA 1
ATOM 1286 C C . LEU B 1 22 ? 7.414 9.289 -2.254 1 97.94 22 LEU B C 1
ATOM 1288 O O . LEU B 1 22 ? 6.195 9.477 -2.23 1 97.94 22 LEU B O 1
ATOM 1292 N N . SER B 1 23 ? 8.125 9.188 -3.375 1 98 23 SER B N 1
ATOM 1293 C CA . SER B 1 23 ? 7.422 9.266 -4.648 1 98 23 SER B CA 1
ATOM 1294 C C . SER B 1 23 ? 6.484 8.07 -4.828 1 98 23 SER B C 1
ATOM 1296 O O . SER B 1 23 ? 5.387 8.219 -5.371 1 98 23 SER B O 1
ATOM 1298 N N . THR B 1 24 ? 6.918 6.906 -4.375 1 98.31 24 THR B N 1
ATOM 1299 C CA . THR B 1 24 ? 6.129 5.684 -4.512 1 98.31 24 THR B CA 1
ATOM 1300 C C . THR B 1 24 ? 4.836 5.785 -3.705 1 98.31 24 THR B C 1
ATOM 1302 O O . THR B 1 24 ? 3.75 5.523 -4.23 1 98.31 24 THR B O 1
ATOM 1305 N N . VAL B 1 25 ? 4.957 6.23 -2.494 1 98.62 25 VAL B N 1
ATOM 1306 C CA . VAL B 1 25 ? 3.766 6.273 -1.655 1 98.62 25 VAL B CA 1
ATOM 1307 C C . VAL B 1 25 ? 2.82 7.363 -2.156 1 98.62 25 VAL B C 1
ATOM 1309 O O . VAL B 1 25 ? 1.599 7.199 -2.125 1 98.62 25 VAL B O 1
ATOM 1312 N N . ARG B 1 26 ? 3.355 8.492 -2.557 1 98.81 26 ARG B N 1
ATOM 1313 C CA . ARG B 1 26 ? 2.512 9.531 -3.137 1 98.81 26 ARG B CA 1
ATOM 1314 C C . ARG B 1 26 ? 1.696 8.992 -4.305 1 98.81 26 ARG B C 1
ATOM 1316 O O . ARG B 1 26 ? 0.49 9.227 -4.391 1 98.81 26 ARG B O 1
ATOM 1323 N N . ALA B 1 27 ? 2.408 8.273 -5.168 1 98.88 27 ALA B N 1
ATOM 1324 C CA . ALA B 1 27 ? 1.744 7.711 -6.34 1 98.88 27 ALA B CA 1
ATOM 1325 C C . ALA B 1 27 ? 0.724 6.652 -5.938 1 98.88 27 ALA B C 1
ATOM 1327 O O . ALA B 1 27 ? -0.337 6.535 -6.555 1 98.88 27 ALA B O 1
ATOM 1328 N N . MET B 1 28 ? 0.977 5.848 -4.926 1 98.88 28 MET B N 1
ATOM 1329 C CA . MET B 1 28 ? 0.034 4.836 -4.457 1 98.88 28 MET B CA 1
ATOM 1330 C C . MET B 1 28 ? -1.209 5.488 -3.859 1 98.88 28 MET B C 1
ATOM 1332 O O . MET B 1 28 ? -2.328 5.031 -4.094 1 98.88 28 MET B O 1
ATOM 1336 N N . VAL B 1 29 ? -1.008 6.574 -3.119 1 98.94 29 VAL B N 1
ATOM 1337 C CA . VAL B 1 29 ? -2.143 7.309 -2.566 1 98.94 29 VAL B CA 1
ATOM 1338 C C . VAL B 1 29 ? -2.977 7.902 -3.699 1 98.94 29 VAL B C 1
ATOM 1340 O O . VAL B 1 29 ? -4.207 7.898 -3.639 1 98.94 29 VAL B O 1
ATOM 1343 N N . ARG B 1 30 ? -2.295 8.391 -4.727 1 98.88 30 ARG B N 1
ATOM 1344 C CA . ARG B 1 30 ? -3.01 8.93 -5.879 1 98.88 30 ARG B CA 1
ATOM 1345 C C . ARG B 1 30 ? -3.896 7.867 -6.52 1 98.88 30 ARG B C 1
ATOM 1347 O O . ARG B 1 30 ? -5.035 8.148 -6.898 1 98.88 30 ARG B O 1
ATOM 1354 N N . VAL B 1 31 ? -3.393 6.676 -6.66 1 98.81 31 VAL B N 1
ATOM 1355 C CA . VAL B 1 31 ? -4.176 5.562 -7.184 1 98.81 31 VAL B CA 1
ATOM 1356 C C . VAL B 1 31 ? -5.461 5.406 -6.375 1 98.81 31 VAL B C 1
ATOM 1358 O O . VAL B 1 31 ? -6.555 5.324 -6.941 1 98.81 31 VAL B O 1
ATOM 1361 N N . TYR B 1 32 ? -5.355 5.363 -5.098 1 98.88 32 TYR B N 1
ATOM 1362 C CA . TYR B 1 32 ? -6.488 5.195 -4.199 1 98.88 32 TYR B CA 1
ATOM 1363 C C . TYR B 1 32 ? -7.52 6.297 -4.41 1 98.88 32 TYR B C 1
ATOM 1365 O O . TYR B 1 32 ? -8.719 6.023 -4.52 1 98.88 32 TYR B O 1
ATOM 1373 N N . LEU B 1 33 ? -7.023 7.539 -4.5 1 98.62 33 LEU B N 1
ATOM 1374 C CA . LEU B 1 33 ? -7.914 8.688 -4.645 1 98.62 33 LEU B CA 1
ATOM 1375 C C . LEU B 1 33 ? -8.641 8.648 -5.984 1 98.62 33 LEU B C 1
ATOM 1377 O O . LEU B 1 33 ? -9.836 8.93 -6.055 1 98.62 33 LEU B O 1
ATOM 1381 N N . ARG B 1 34 ? -7.922 8.258 -6.977 1 98.12 34 ARG B N 1
ATOM 1382 C CA . ARG B 1 34 ? -8.508 8.219 -8.312 1 98.12 34 ARG B CA 1
ATOM 1383 C C . ARG B 1 34 ? -9.516 7.078 -8.438 1 98.12 34 ARG B C 1
ATOM 1385 O O . ARG B 1 34 ? -10.531 7.211 -9.117 1 98.12 34 ARG B O 1
ATOM 1392 N N . GLU B 1 35 ? -9.25 6 -7.777 1 97.31 35 GLU B N 1
ATOM 1393 C CA . GLU B 1 35 ? -10.188 4.883 -7.773 1 97.31 35 GLU B CA 1
ATOM 1394 C C . GLU B 1 35 ? -11.516 5.277 -7.125 1 97.31 35 GLU B C 1
ATOM 1396 O O . GLU B 1 35 ? -12.562 4.746 -7.484 1 97.31 35 GLU B O 1
ATOM 1401 N N . HIS B 1 36 ? -11.461 6.223 -6.27 1 96.75 36 HIS B N 1
ATOM 1402 C CA . HIS B 1 36 ? -12.664 6.668 -5.574 1 96.75 36 HIS B CA 1
ATOM 1403 C C . HIS B 1 36 ? -13.219 7.945 -6.199 1 96.75 36 HIS B C 1
ATOM 1405 O O . HIS B 1 36 ? -14.086 8.602 -5.617 1 96.75 36 HIS B O 1
ATOM 1411 N N . LYS B 1 37 ? -12.656 8.359 -7.336 1 96.31 37 LYS B N 1
ATOM 1412 C CA . LYS B 1 37 ? -13.148 9.461 -8.156 1 96.31 37 LYS B CA 1
ATOM 1413 C C . LYS B 1 37 ? -13.125 10.773 -7.375 1 96.31 37 LYS B C 1
ATOM 1415 O O . LYS B 1 37 ? -14.07 11.562 -7.449 1 96.31 37 LYS B O 1
ATOM 1420 N N . ILE B 1 38 ? -12.094 10.93 -6.598 1 97.06 38 ILE B N 1
ATOM 1421 C CA . ILE B 1 38 ? -11.891 12.18 -5.883 1 97.06 38 ILE B CA 1
ATOM 1422 C C . ILE B 1 38 ? -11.516 13.289 -6.867 1 97.06 38 ILE B C 1
ATOM 1424 O O . ILE B 1 38 ? -10.742 13.055 -7.801 1 97.06 38 ILE B O 1
ATOM 1428 N N . SER B 1 39 ? -12.039 14.477 -6.68 1 96.25 39 SER B N 1
ATOM 1429 C CA . SER B 1 39 ? -11.781 15.594 -7.59 1 96.25 39 SER B CA 1
ATOM 1430 C C . SER B 1 39 ? -10.297 15.93 -7.637 1 96.25 39 SER B C 1
ATOM 1432 O O . SER B 1 39 ? -9.57 15.695 -6.672 1 96.25 39 SER B O 1
ATOM 1434 N N . GLU B 1 40 ? -9.875 16.531 -8.719 1 96.31 40 GLU B N 1
ATOM 1435 C CA . GLU B 1 40 ? -8.477 16.906 -8.898 1 96.31 40 GLU B CA 1
ATOM 1436 C C . GLU B 1 40 ? -8.016 17.859 -7.809 1 96.31 40 GLU B C 1
ATOM 1438 O O . GLU B 1 40 ? -6.898 17.734 -7.293 1 96.31 40 GLU B O 1
ATOM 1443 N N . LEU B 1 41 ? -8.852 18.781 -7.461 1 95.62 41 LEU B N 1
ATOM 1444 C CA . LEU B 1 41 ? -8.492 19.75 -6.434 1 95.62 41 LEU B CA 1
ATOM 1445 C C . LEU B 1 41 ? -8.281 19.062 -5.09 1 95.62 41 LEU B C 1
ATOM 1447 O O . LEU B 1 41 ? -7.266 19.297 -4.426 1 95.62 41 LEU B O 1
ATOM 1451 N N . ASP B 1 42 ? -9.219 18.203 -4.746 1 97 42 ASP B N 1
ATOM 1452 C CA . ASP B 1 42 ? -9.086 17.469 -3.49 1 97 42 ASP B CA 1
ATOM 1453 C C . ASP B 1 42 ? -7.867 16.547 -3.521 1 97 42 ASP B C 1
ATOM 1455 O O . ASP B 1 42 ? -7.172 16.391 -2.516 1 97 42 ASP B O 1
ATOM 1459 N N . GLU B 1 43 ? -7.621 15.953 -4.656 1 98 43 GLU B N 1
ATOM 1460 C CA . GLU B 1 43 ? -6.457 15.086 -4.832 1 98 43 GLU B CA 1
ATOM 1461 C C . GLU B 1 43 ? -5.16 15.836 -4.559 1 98 43 GLU B C 1
ATOM 1463 O O . GLU B 1 43 ? -4.309 15.367 -3.805 1 98 43 GLU B O 1
ATOM 1468 N N . ILE B 1 44 ? -5.035 17 -5.109 1 97.56 44 ILE B N 1
ATOM 1469 C CA . ILE B 1 44 ? -3.838 17.812 -4.949 1 97.56 44 ILE B CA 1
ATOM 1470 C C . ILE B 1 44 ? -3.643 18.156 -3.477 1 97.56 44 ILE B C 1
ATOM 1472 O O . ILE B 1 44 ? -2.531 18.078 -2.953 1 97.56 44 ILE B O 1
ATOM 1476 N N . GLN B 1 45 ? -4.703 18.5 -2.828 1 97.62 45 GLN B N 1
ATOM 1477 C CA . GLN B 1 45 ? -4.637 18.891 -1.422 1 97.62 45 GLN B CA 1
ATOM 1478 C C . GLN B 1 45 ? -4.223 17.703 -0.548 1 97.62 45 GLN B C 1
ATOM 1480 O O . GLN B 1 45 ? -3.342 17.844 0.304 1 97.62 45 GLN B O 1
ATOM 1485 N N . ILE B 1 46 ? -4.816 16.609 -0.801 1 98.19 46 ILE B N 1
ATOM 1486 C CA . ILE B 1 46 ? -4.531 15.43 0.007 1 98.19 46 ILE B CA 1
ATOM 1487 C C . ILE B 1 46 ? -3.098 14.977 -0.239 1 98.19 46 ILE B C 1
ATOM 1489 O O . ILE B 1 46 ? -2.381 14.625 0.703 1 98.19 46 ILE B O 1
ATOM 1493 N N . LEU B 1 47 ? -2.686 14.984 -1.485 1 98.62 47 LEU B N 1
ATOM 1494 C CA . LEU B 1 47 ? -1.328 14.562 -1.812 1 98.62 47 LEU B CA 1
ATOM 1495 C C . LEU B 1 47 ? -0.302 15.508 -1.201 1 98.62 47 LEU B C 1
ATOM 1497 O O . LEU B 1 47 ? 0.78 15.078 -0.793 1 98.62 47 LEU B O 1
ATOM 1501 N N . SER B 1 48 ? -0.625 16.75 -1.144 1 97.88 48 SER B N 1
ATOM 1502 C CA . SER B 1 48 ? 0.256 17.703 -0.476 1 97.88 48 SER B CA 1
ATOM 1503 C C . SER B 1 48 ? 0.424 17.359 1 1 97.88 48 SER B C 1
ATOM 1505 O O . SER B 1 48 ? 1.532 17.422 1.535 1 97.88 48 SER B O 1
ATOM 1507 N N . VAL B 1 49 ? -0.686 17 1.602 1 98 49 VAL B N 1
ATOM 1508 C CA . VAL B 1 49 ? -0.661 16.625 3.01 1 98 49 VAL B CA 1
ATOM 1509 C C . VAL B 1 49 ? 0.187 15.359 3.189 1 98 49 VAL B C 1
ATOM 1511 O O . VAL B 1 49 ? 1.023 15.297 4.094 1 98 49 VAL B O 1
ATOM 1514 N N . VAL B 1 50 ? 0.036 14.422 2.316 1 98.38 50 VAL B N 1
ATOM 1515 C CA . VAL B 1 50 ? 0.816 13.188 2.355 1 98.38 50 VAL B CA 1
ATOM 1516 C C . VAL B 1 50 ? 2.303 13.516 2.238 1 98.38 50 VAL B C 1
ATOM 1518 O O . VAL B 1 50 ? 3.119 13 3.01 1 98.38 50 VAL B O 1
ATOM 1521 N N . ASP B 1 51 ? 2.613 14.344 1.313 1 97.5 51 ASP B N 1
ATOM 1522 C CA . ASP B 1 51 ? 4.004 14.727 1.096 1 97.5 51 ASP B CA 1
ATOM 1523 C C . ASP B 1 51 ? 4.609 15.344 2.355 1 97.5 51 ASP B C 1
ATOM 1525 O O . ASP B 1 51 ? 5.711 14.977 2.768 1 97.5 51 ASP B O 1
ATOM 1529 N N . GLU B 1 52 ? 3.895 16.203 2.906 1 95.5 52 GLU B N 1
ATOM 1530 C CA . GLU B 1 52 ? 4.391 16.906 4.09 1 95.5 52 GLU B CA 1
ATOM 1531 C C . GLU B 1 52 ? 4.59 15.938 5.254 1 95.5 52 GLU B C 1
ATOM 1533 O O . GLU B 1 52 ? 5.637 15.945 5.898 1 95.5 52 GLU B O 1
ATOM 1538 N N . LEU B 1 53 ? 3.639 15.086 5.469 1 95.88 53 LEU B N 1
ATOM 1539 C CA . LEU B 1 53 ? 3.66 14.211 6.641 1 95.88 53 LEU B CA 1
ATOM 1540 C C . LEU B 1 53 ? 4.707 13.117 6.484 1 95.88 53 LEU B C 1
ATOM 1542 O O . LEU B 1 53 ? 5.395 12.766 7.445 1 95.88 53 LEU B O 1
ATOM 1546 N N . THR B 1 54 ? 4.84 12.547 5.324 1 96.94 54 THR B N 1
ATOM 1547 C CA . THR B 1 54 ? 5.836 11.508 5.113 1 96.94 54 THR B CA 1
ATOM 1548 C C . THR B 1 54 ? 7.242 12.094 5.129 1 96.94 54 THR B C 1
ATOM 1550 O O . THR B 1 54 ? 8.18 11.469 5.633 1 96.94 54 THR B O 1
ATOM 1553 N N . THR B 1 55 ? 7.379 13.289 4.609 1 94.88 55 THR B N 1
ATOM 1554 C CA . THR B 1 55 ? 8.672 13.969 4.676 1 94.88 55 THR B CA 1
ATOM 1555 C C . THR B 1 55 ? 9.055 14.25 6.125 1 94.88 55 THR B C 1
ATOM 1557 O O . THR B 1 55 ? 10.195 14.023 6.527 1 94.88 55 THR B O 1
ATOM 1560 N N . ASN B 1 56 ? 8.086 14.742 6.898 1 90.06 56 ASN B N 1
ATOM 1561 C CA . ASN B 1 56 ? 8.344 14.977 8.312 1 90.06 56 ASN B CA 1
ATOM 1562 C C . ASN B 1 56 ? 8.805 13.711 9.023 1 90.06 56 ASN B C 1
ATOM 1564 O O . ASN B 1 56 ? 9.719 13.75 9.844 1 90.06 56 ASN B O 1
ATOM 1568 N N . ALA B 1 57 ? 8.18 12.617 8.727 1 93.75 57 ALA B N 1
ATOM 1569 C CA . ALA B 1 57 ? 8.562 11.344 9.328 1 93.75 57 ALA B CA 1
ATOM 1570 C C . ALA B 1 57 ? 10 10.984 8.992 1 93.75 57 ALA B C 1
ATOM 1572 O O . ALA B 1 57 ? 10.773 10.602 9.875 1 93.75 57 ALA B O 1
ATOM 1573 N N . VAL B 1 58 ? 10.383 11.07 7.711 1 94.62 58 VAL B N 1
ATOM 1574 C CA . VAL B 1 58 ? 11.719 10.727 7.246 1 94.62 58 VAL B CA 1
ATOM 1575 C C . VAL B 1 58 ? 12.75 11.648 7.891 1 94.62 58 VAL B C 1
ATOM 1577 O O . VAL B 1 58 ? 13.766 11.18 8.414 1 94.62 58 VAL B O 1
ATOM 1580 N N . GLU B 1 59 ? 12.453 12.945 7.922 1 91.56 59 GLU B N 1
ATOM 1581 C CA . GLU B 1 59 ? 13.43 13.945 8.344 1 91.56 59 GLU B CA 1
ATOM 1582 C C . GLU B 1 59 ? 13.516 14.023 9.867 1 91.56 59 GLU B C 1
ATOM 1584 O O . GLU B 1 59 ? 14.609 14.031 10.43 1 91.56 59 GLU B O 1
ATOM 1589 N N . HIS B 1 60 ? 12.336 14.023 10.461 1 88.56 60 HIS B N 1
ATOM 1590 C CA . HIS B 1 60 ? 12.32 14.375 11.883 1 88.56 60 HIS B CA 1
ATOM 1591 C C . HIS B 1 60 ? 12.188 13.125 12.75 1 88.56 60 HIS B C 1
ATOM 1593 O O . HIS B 1 60 ? 12.828 13.023 13.805 1 88.56 60 HIS B O 1
ATOM 1599 N N . ALA B 1 61 ? 11.391 12.258 12.344 1 88.38 61 ALA B N 1
ATOM 1600 C CA . ALA B 1 61 ? 11.18 11.07 13.172 1 88.38 61 ALA B CA 1
ATOM 1601 C C . ALA B 1 61 ? 12.383 10.133 13.102 1 88.38 61 ALA B C 1
ATOM 1603 O O . ALA B 1 61 ? 12.805 9.578 14.117 1 88.38 61 ALA B O 1
ATOM 1604 N N . TYR B 1 62 ? 12.961 10 11.852 1 91.5 62 TYR B N 1
ATOM 1605 C CA . TYR B 1 62 ? 13.984 8.977 11.664 1 91.5 62 TYR B CA 1
ATOM 1606 C C . TYR B 1 62 ? 15.336 9.602 11.344 1 91.5 62 TYR B C 1
ATOM 1608 O O . TYR B 1 62 ? 16.375 8.93 11.398 1 91.5 62 TYR B O 1
ATOM 1616 N N . SER B 1 63 ? 15.352 10.891 11.023 1 90.44 63 SER B N 1
ATOM 1617 C CA . SER B 1 63 ? 16.578 11.57 10.648 1 90.44 63 SER B CA 1
ATOM 1618 C C . SER B 1 63 ? 17.312 10.836 9.531 1 90.44 63 SER B C 1
ATOM 1620 O O . SER B 1 63 ? 18.516 10.578 9.633 1 90.44 63 SER B O 1
ATOM 1622 N N . TYR B 1 64 ? 16.531 10.352 8.602 1 86.88 64 TYR B N 1
ATOM 1623 C CA . TYR B 1 64 ? 17.031 9.711 7.383 1 86.88 64 TYR B CA 1
ATOM 1624 C C . TYR B 1 64 ? 17.594 8.328 7.688 1 86.88 64 TYR B C 1
ATOM 1626 O O . TYR B 1 64 ? 18.406 7.809 6.926 1 86.88 64 TYR B O 1
ATOM 1634 N N . ASP B 1 65 ? 17.25 7.781 8.883 1 90.06 65 ASP B N 1
ATOM 1635 C CA . ASP B 1 65 ? 17.672 6.438 9.242 1 90.06 65 ASP B CA 1
ATOM 1636 C C . ASP B 1 65 ? 16.562 5.418 8.969 1 90.06 65 ASP B C 1
ATOM 1638 O O . ASP B 1 65 ? 15.453 5.789 8.602 1 90.06 65 ASP B O 1
ATOM 1642 N N . LYS B 1 66 ? 16.953 4.23 9.188 1 93.19 66 LYS B N 1
ATOM 1643 C CA . LYS B 1 66 ? 16.031 3.131 8.914 1 93.19 66 LYS B CA 1
ATOM 1644 C C . LYS B 1 66 ? 14.797 3.203 9.797 1 93.19 66 LYS B C 1
ATOM 1646 O O . LYS B 1 66 ? 14.906 3.393 11.016 1 93.19 66 LYS B O 1
ATOM 1651 N N . GLY B 1 67 ? 13.672 3.133 9.242 1 95.88 67 GLY B N 1
ATOM 1652 C CA . GLY B 1 67 ? 12.367 3.104 9.898 1 95.88 67 GLY B CA 1
ATOM 1653 C C . GLY B 1 67 ? 11.234 2.764 8.945 1 95.88 67 GLY B C 1
ATOM 1654 O O . GLY B 1 67 ? 11.469 2.33 7.816 1 95.88 67 GLY B O 1
ATOM 1655 N N . GLU B 1 68 ? 10.109 2.807 9.531 1 97.44 68 GLU B N 1
ATOM 1656 C CA . GLU B 1 68 ? 8.914 2.49 8.75 1 97.44 68 GLU B CA 1
ATOM 1657 C C . GLU B 1 68 ? 7.832 3.549 8.938 1 97.44 68 GLU B C 1
ATOM 1659 O O . GLU B 1 68 ? 7.68 4.102 10.031 1 97.44 68 GLU B O 1
ATOM 1664 N N . ILE B 1 69 ? 7.188 3.852 7.852 1 98.12 69 ILE B N 1
ATOM 1665 C CA . ILE B 1 69 ? 6.043 4.758 7.875 1 98.12 69 ILE B CA 1
ATOM 1666 C C . ILE B 1 69 ? 4.785 4.008 7.449 1 98.12 69 ILE B C 1
ATOM 1668 O O . ILE B 1 69 ? 4.793 3.291 6.441 1 98.12 69 ILE B O 1
ATOM 1672 N N . GLU B 1 70 ? 3.752 4.121 8.25 1 98.75 70 GLU B N 1
ATOM 1673 C CA . GLU B 1 70 ? 2.453 3.521 7.965 1 98.75 70 GLU B CA 1
ATOM 1674 C C . GLU B 1 70 ? 1.457 4.566 7.473 1 98.75 70 GLU B C 1
ATOM 1676 O O . GLU B 1 70 ? 1.31 5.629 8.078 1 98.75 70 GLU B O 1
ATOM 1681 N N . ILE B 1 71 ? 0.843 4.312 6.324 1 98.88 71 ILE B N 1
ATOM 1682 C CA . ILE B 1 71 ? -0.208 5.16 5.766 1 98.88 71 ILE B CA 1
ATOM 1683 C C . ILE B 1 71 ? -1.516 4.375 5.691 1 98.88 71 ILE B C 1
ATOM 1685 O O . ILE B 1 71 ? -1.562 3.285 5.113 1 98.88 71 ILE B O 1
ATOM 1689 N N . VAL B 1 72 ? -2.541 4.867 6.297 1 98.88 72 VAL B N 1
ATOM 1690 C CA . VAL B 1 72 ? -3.861 4.246 6.227 1 98.88 72 VAL B CA 1
ATOM 1691 C C . VAL B 1 72 ? -4.836 5.188 5.523 1 98.88 72 VAL B C 1
ATOM 1693 O O . VAL B 1 72 ? -4.91 6.375 5.852 1 98.88 72 VAL B O 1
ATOM 1696 N N . LEU B 1 73 ? -5.508 4.68 4.539 1 98.88 73 LEU B N 1
ATOM 1697 C CA . LEU B 1 73 ? -6.531 5.414 3.803 1 98.88 73 LEU B CA 1
ATOM 1698 C C . LEU B 1 73 ? -7.898 4.758 3.969 1 98.88 73 LEU B C 1
ATOM 1700 O O . LEU B 1 73 ? -8 3.527 4.008 1 98.88 73 LEU B O 1
ATOM 1704 N N . ASN B 1 74 ? -8.867 5.551 4.074 1 98.75 74 ASN B N 1
ATOM 1705 C CA . ASN B 1 74 ? -10.258 5.109 4.066 1 98.75 74 ASN B CA 1
ATOM 1706 C C . ASN B 1 74 ? -11.18 6.164 3.463 1 98.75 74 ASN B C 1
ATOM 1708 O O . ASN B 1 74 ? -10.867 7.355 3.488 1 98.75 74 ASN B O 1
ATOM 1712 N N . PHE B 1 75 ? -12.211 5.699 2.861 1 98.12 75 PHE B N 1
ATOM 1713 C CA . PHE B 1 75 ? -13.188 6.602 2.262 1 98.12 75 PHE B CA 1
ATOM 1714 C C . PHE B 1 75 ? -14.602 6.137 2.551 1 98.12 75 PHE B C 1
ATOM 1716 O O . PHE B 1 75 ? -15.016 5.066 2.098 1 98.12 75 PHE B O 1
ATOM 1723 N N . TYR B 1 76 ? -15.266 6.875 3.328 1 97.06 76 TYR B N 1
ATOM 1724 C CA . TYR B 1 76 ? -16.688 6.652 3.604 1 97.06 76 TYR B CA 1
ATOM 1725 C C . TYR B 1 76 ? -17.359 7.945 4.043 1 97.06 76 TYR B C 1
ATOM 1727 O O . TYR B 1 76 ? -16.688 8.891 4.477 1 97.06 76 TYR B O 1
ATOM 1735 N N . LYS B 1 77 ? -18.656 8.062 3.803 1 95.25 77 LYS B N 1
ATOM 1736 C CA . LYS B 1 77 ? -19.438 9.234 4.176 1 95.25 77 LYS B CA 1
ATOM 1737 C C . LYS B 1 77 ? -18.875 10.5 3.543 1 95.25 77 LYS B C 1
ATOM 1739 O O . LYS B 1 77 ? -18.734 11.531 4.211 1 95.25 77 LYS B O 1
ATOM 1744 N N . LYS B 1 78 ? -18.391 10.328 2.271 1 95.69 78 LYS B N 1
ATOM 1745 C CA . LYS B 1 78 ? -17.859 11.422 1.46 1 95.69 78 LYS B CA 1
ATOM 1746 C C . LYS B 1 78 ? -16.688 12.109 2.168 1 95.69 78 LYS B C 1
ATOM 1748 O O . LYS B 1 78 ? -16.578 13.336 2.121 1 95.69 78 LYS B O 1
ATOM 1753 N N . THR B 1 79 ? -15.992 11.32 2.855 1 98 79 THR B N 1
ATOM 1754 C CA . THR B 1 79 ? -14.836 11.828 3.584 1 98 79 THR B CA 1
ATOM 1755 C C . THR B 1 79 ? -13.633 10.906 3.408 1 98 79 THR B C 1
ATOM 1757 O O . THR B 1 79 ? -13.773 9.688 3.471 1 98 79 THR B O 1
ATOM 1760 N N . ILE B 1 80 ? -12.539 11.516 3.074 1 98.5 80 ILE B N 1
ATOM 1761 C CA . ILE B 1 80 ? -11.273 10.781 3.084 1 98.5 80 ILE B CA 1
ATOM 1762 C C . ILE B 1 80 ? -10.664 10.82 4.484 1 98.5 80 ILE B C 1
ATOM 1764 O O . ILE B 1 80 ? -10.531 11.898 5.078 1 98.5 80 ILE B O 1
ATOM 1768 N N . PHE B 1 81 ? -10.391 9.672 4.98 1 98.75 81 PHE B N 1
ATOM 1769 C CA . PHE B 1 81 ? -9.633 9.531 6.219 1 98.75 81 PHE B CA 1
ATOM 1770 C C . PHE B 1 81 ? -8.211 9.078 5.93 1 98.75 81 PHE B C 1
ATOM 1772 O O . PHE B 1 81 ? -7.996 8.086 5.238 1 98.75 81 PHE B O 1
ATOM 1779 N N . LEU B 1 82 ? -7.254 9.844 6.398 1 98.81 82 LEU B N 1
ATOM 1780 C CA . LEU B 1 82 ? -5.832 9.578 6.199 1 98.81 82 LEU B CA 1
ATOM 1781 C C . LEU B 1 82 ? -5.094 9.555 7.531 1 98.81 82 LEU B C 1
ATOM 1783 O O . LEU B 1 82 ? -5.238 10.469 8.344 1 98.81 82 LEU B O 1
ATOM 1787 N N . THR B 1 83 ? -4.371 8.492 7.801 1 98.75 83 THR B N 1
ATOM 1788 C CA . THR B 1 83 ? -3.473 8.414 8.945 1 98.75 83 THR B CA 1
ATOM 1789 C C . THR B 1 83 ? -2.039 8.156 8.492 1 98.75 83 THR B C 1
ATOM 1791 O O . THR B 1 83 ? -1.798 7.324 7.613 1 98.75 83 THR B O 1
ATOM 1794 N N . VAL B 1 84 ? -1.156 8.93 8.969 1 98.12 84 VAL B N 1
ATOM 1795 C CA . VAL B 1 84 ? 0.272 8.711 8.773 1 98.12 84 VAL B CA 1
ATOM 1796 C C . VAL B 1 84 ? 0.957 8.5 10.117 1 98.12 84 VAL B C 1
ATOM 1798 O O . VAL B 1 84 ? 0.863 9.352 11.008 1 98.12 84 VAL B O 1
ATOM 1801 N N . GLU B 1 85 ? 1.589 7.367 10.242 1 97.69 85 GLU B N 1
ATOM 1802 C CA . GLU B 1 85 ? 2.227 7.023 11.508 1 97.69 85 GLU B CA 1
ATOM 1803 C C . GLU B 1 85 ? 3.693 6.656 11.312 1 97.69 85 GLU B C 1
ATOM 1805 O O . GLU B 1 85 ? 4.031 5.898 10.398 1 97.69 85 GLU B O 1
ATOM 1810 N N . ASP B 1 86 ? 4.508 7.227 12.094 1 96.38 86 ASP B N 1
ATOM 1811 C CA . ASP B 1 86 ? 5.902 6.809 12.195 1 96.38 86 ASP B CA 1
ATOM 1812 C C . ASP B 1 86 ? 6.188 6.188 13.562 1 96.38 86 ASP B C 1
ATOM 1814 O O . ASP B 1 86 ? 5.406 6.352 14.5 1 96.38 86 ASP B O 1
ATOM 1818 N N . TYR B 1 87 ? 7.305 5.496 13.703 1 94.88 87 TYR B N 1
ATOM 1819 C CA . TYR B 1 87 ? 7.684 4.816 14.938 1 94.88 87 TYR B CA 1
ATOM 1820 C C . TYR B 1 87 ? 9.055 5.277 15.414 1 94.88 87 TYR B C 1
ATOM 1822 O O . TYR B 1 87 ? 9.82 4.492 15.984 1 94.88 87 TYR B O 1
ATOM 1830 N N . GLY B 1 88 ? 9.398 6.387 15.008 1 92.19 88 GLY B N 1
ATOM 1831 C CA . GLY B 1 88 ? 10.695 6.945 15.367 1 92.19 88 GLY B CA 1
ATOM 1832 C C . GLY B 1 88 ? 10.664 7.746 16.656 1 92.19 88 GLY B C 1
ATOM 1833 O O . GLY B 1 88 ? 9.953 7.395 17.594 1 92.19 88 GLY B O 1
ATOM 1834 N N . LYS B 1 89 ? 11.617 8.688 16.812 1 83.5 89 LYS B N 1
ATOM 1835 C CA . LYS B 1 89 ? 11.797 9.461 18.031 1 83.5 89 LYS B CA 1
ATOM 1836 C C . LYS B 1 89 ? 10.602 10.375 18.281 1 83.5 89 LYS B C 1
ATOM 1838 O O . LYS B 1 89 ? 10.406 10.859 19.406 1 83.5 89 LYS B O 1
ATOM 1843 N N . GLY B 1 90 ? 9.766 10.375 17.562 1 68.06 90 GLY B N 1
ATOM 1844 C CA . GLY B 1 90 ? 8.562 11.18 17.703 1 68.06 90 GLY B CA 1
ATOM 1845 C C . GLY B 1 90 ? 8.812 12.656 17.469 1 68.06 90 GLY B C 1
ATOM 1846 O O . GLY B 1 90 ? 9.938 13.07 17.203 1 68.06 90 GLY B O 1
ATOM 1847 N N . TYR B 1 91 ? 7.699 13.344 17.297 1 60.44 91 TYR B N 1
ATOM 1848 C CA . TYR B 1 91 ? 7.707 14.789 17.109 1 60.44 91 TYR 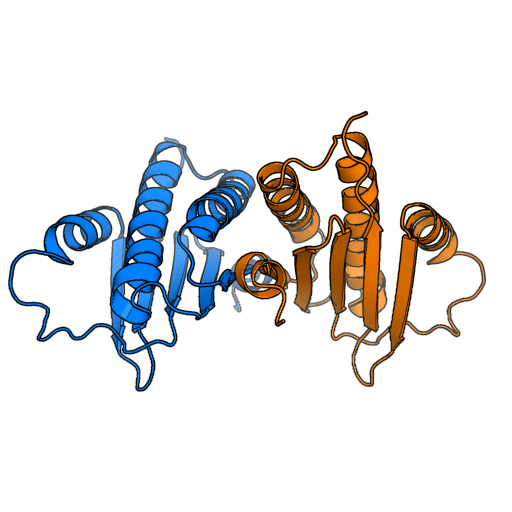B CA 1
ATOM 1849 C C . TYR B 1 91 ? 7.961 15.516 18.422 1 60.44 91 TYR B C 1
ATOM 1851 O O . TYR B 1 91 ? 7.348 15.203 19.438 1 60.44 91 TYR B O 1
ATOM 1859 N N . ASP B 1 92 ? 9.203 15.93 18.609 1 55.72 92 ASP B N 1
ATOM 1860 C CA . ASP B 1 92 ? 9.406 16.766 19.781 1 55.72 92 ASP B CA 1
ATOM 1861 C C . ASP B 1 92 ? 8.75 18.141 19.594 1 55.72 92 ASP B C 1
ATOM 1863 O O . ASP B 1 92 ? 9.203 18.938 18.781 1 55.72 92 ASP B O 1
ATOM 1867 N N . GLU B 1 93 ? 7.586 18.219 20.047 1 53.94 93 GLU B N 1
ATOM 1868 C CA . GLU B 1 93 ? 6.863 19.484 19.984 1 53.94 93 GLU B CA 1
ATOM 1869 C C . GLU B 1 93 ? 7.727 20.641 20.484 1 53.94 93 GLU B C 1
ATOM 1871 O O . GLU B 1 93 ? 7.559 21.781 20.031 1 53.94 93 GLU B O 1
ATOM 1876 N N . SER B 1 94 ? 8.414 20.281 21.578 1 51.06 94 SER B N 1
ATOM 1877 C CA . SER B 1 94 ? 9.219 21.359 22.125 1 51.06 94 SER B CA 1
ATOM 1878 C C . SER B 1 94 ? 10.211 21.906 21.109 1 51.06 94 SER B C 1
ATOM 1880 O O . SER B 1 94 ? 10.711 23.016 21.234 1 51.06 94 SER B O 1
ATOM 1882 N N . LEU B 1 95 ? 10.648 20.938 20.438 1 50.69 95 LEU B N 1
ATOM 1883 C CA . LEU B 1 95 ? 11.484 21.422 19.344 1 50.69 95 LEU B CA 1
ATOM 1884 C C . LEU B 1 95 ? 10.656 22.25 18.359 1 50.69 95 LEU B C 1
ATOM 1886 O O . LEU B 1 95 ? 11.172 22.703 17.328 1 50.69 95 LEU B O 1
ATOM 1890 N N . ASP B 1 96 ? 9.43 22.078 18.594 1 44.59 96 ASP B N 1
ATOM 1891 C CA . ASP B 1 96 ? 8.539 22.922 17.812 1 44.59 96 ASP B CA 1
ATOM 1892 C C . ASP B 1 96 ? 8.906 24.391 17.953 1 44.59 96 ASP B C 1
ATOM 1894 O O . ASP B 1 96 ? 8.281 25.125 18.719 1 44.59 96 ASP B O 1
ATOM 1898 N N . SER B 1 97 ? 10.156 24.641 18.375 1 41.56 97 SER B N 1
ATOM 1899 C CA . SER B 1 97 ? 10.305 26.062 18.078 1 41.56 97 SER B CA 1
ATOM 1900 C C . SER B 1 97 ? 9.562 26.438 16.797 1 41.56 97 SER B C 1
ATOM 1902 O O . SER B 1 97 ? 9.312 25.578 15.945 1 41.56 97 SER B O 1
ATOM 1904 N N . LYS B 1 98 ? 9.273 27.688 16.562 1 44.66 98 LYS B N 1
ATOM 1905 C CA . LYS B 1 98 ? 8.555 28.375 15.484 1 44.66 98 LYS B CA 1
ATOM 1906 C C . LYS B 1 98 ? 8.812 27.703 14.133 1 44.66 98 LYS B C 1
ATOM 1908 O O . LYS B 1 98 ? 7.984 27.797 13.227 1 44.66 98 LYS B O 1
ATOM 1913 N N . GLU B 1 99 ? 10 27.562 13.602 1 41.28 99 GLU B N 1
ATOM 1914 C CA . GLU B 1 99 ? 10.5 27.797 12.25 1 41.28 99 GLU B CA 1
ATOM 1915 C C . GLU B 1 99 ? 10.312 26.562 11.367 1 41.28 99 GLU B C 1
ATOM 1917 O O . GLU B 1 99 ? 10.039 26.688 10.172 1 41.28 99 GLU B O 1
ATOM 1922 N N . ASP B 1 100 ? 10.773 25.281 11.727 1 45.44 100 ASP B N 1
ATOM 1923 C CA . ASP B 1 100 ? 11.148 24.281 10.734 1 45.44 100 ASP B CA 1
ATOM 1924 C C . ASP B 1 100 ? 9.953 23.422 10.336 1 45.44 100 ASP B C 1
ATOM 1926 O O . ASP B 1 100 ? 9.852 22.969 9.195 1 45.44 100 ASP B O 1
ATOM 1930 N N . GLY B 1 101 ? 9.289 22.734 11.234 1 51.53 101 GLY B N 1
ATOM 1931 C CA . GLY B 1 101 ? 8.125 21.922 10.945 1 51.53 101 GLY B CA 1
ATOM 1932 C C . GLY B 1 101 ? 6.906 22.734 10.555 1 51.53 101 GLY B C 1
ATOM 1933 O O . GLY B 1 101 ? 5.828 22.172 10.328 1 51.53 101 GLY B O 1
ATOM 1934 N N . GLY B 1 102 ? 7.105 24.031 10.523 1 59.09 102 GLY B N 1
ATOM 1935 C CA . GLY B 1 102 ? 6.281 25.219 10.727 1 59.09 102 GLY B CA 1
ATOM 1936 C C . GLY B 1 102 ? 5.367 25.516 9.555 1 59.09 102 GLY B C 1
ATOM 1937 O O . GLY B 1 102 ? 4.207 25.094 9.547 1 59.09 102 GLY B O 1
ATOM 1938 N N . PHE B 1 103 ? 6.145 25.75 8.445 1 72.94 103 PHE B N 1
ATOM 1939 C CA . PHE B 1 103 ? 5.348 26.328 7.363 1 72.94 103 PHE B CA 1
ATOM 1940 C C . PHE B 1 103 ? 4.586 25.234 6.621 1 72.94 103 PHE B C 1
ATOM 1942 O O . PHE B 1 103 ? 3.402 25.391 6.32 1 72.94 103 PHE B O 1
ATOM 1949 N N . GLY B 1 104 ? 5.211 24 6.637 1 85 104 GLY B N 1
ATOM 1950 C CA . GLY B 1 104 ? 4.562 22.938 5.875 1 85 104 GLY B CA 1
ATOM 1951 C C . GLY B 1 104 ? 3.391 22.312 6.602 1 85 104 GLY B C 1
ATOM 1952 O O . GLY B 1 104 ? 2.338 22.078 6.008 1 85 104 GLY B O 1
ATOM 1953 N N . LEU B 1 105 ? 3.562 22.188 7.875 1 87 105 LEU B N 1
ATOM 1954 C CA . LEU B 1 105 ? 2.494 21.578 8.656 1 87 105 LEU B CA 1
ATOM 1955 C C . LEU B 1 105 ? 1.306 22.516 8.789 1 87 105 LEU B C 1
ATOM 1957 O O . LEU B 1 105 ? 0.154 22.078 8.797 1 87 105 LEU B O 1
ATOM 1961 N N . SER B 1 106 ? 1.656 23.75 8.93 1 87.69 106 SER B N 1
ATOM 1962 C CA . SER B 1 106 ? 0.597 24.75 9.008 1 87.69 106 SER B CA 1
ATOM 1963 C C . SER B 1 106 ? -0.237 24.781 7.734 1 87.69 106 SER B C 1
ATOM 1965 O O . SER B 1 106 ? -1.463 24.891 7.789 1 87.69 106 SER B O 1
ATOM 1967 N N . ILE B 1 107 ? 0.424 24.656 6.637 1 89.38 107 ILE B N 1
ATOM 1968 C CA . ILE B 1 107 ? -0.263 24.625 5.348 1 89.38 107 ILE B CA 1
ATOM 1969 C C . ILE B 1 107 ? -1.082 23.344 5.234 1 89.38 107 ILE B C 1
ATOM 1971 O O . ILE B 1 107 ? -2.248 23.375 4.836 1 89.38 107 ILE B O 1
ATOM 1975 N N . ALA B 1 108 ? -0.521 22.234 5.617 1 92.38 108 ALA B N 1
ATOM 1976 C CA . ALA B 1 108 ? -1.224 20.953 5.574 1 92.38 108 ALA B CA 1
ATOM 1977 C C . ALA B 1 108 ? -2.506 21 6.402 1 92.38 108 ALA B C 1
ATOM 1979 O O . ALA B 1 108 ? -3.551 20.516 5.969 1 92.38 108 ALA B O 1
ATOM 1980 N N . ARG B 1 109 ? -2.395 21.656 7.496 1 92.94 109 ARG B N 1
ATOM 1981 C CA . ARG B 1 109 ? -3.543 21.781 8.391 1 92.94 109 ARG B CA 1
ATOM 1982 C C . ARG B 1 109 ? -4.668 22.578 7.723 1 92.94 109 ARG B C 1
ATOM 1984 O O . ARG B 1 109 ? -5.848 22.25 7.906 1 92.94 109 ARG B O 1
ATOM 1991 N N . LYS B 1 110 ? -4.359 23.516 6.938 1 94.62 110 LYS B N 1
ATOM 1992 C CA . LYS B 1 110 ? -5.344 24.406 6.309 1 94.62 110 LYS B CA 1
ATOM 1993 C C . LYS B 1 110 ? -6.012 23.719 5.121 1 94.62 110 LYS B C 1
ATOM 1995 O O . LYS B 1 110 ? -7.066 24.156 4.656 1 94.62 110 LYS B O 1
ATOM 2000 N N . LEU B 1 111 ? -5.402 22.672 4.633 1 95.38 111 LEU B N 1
ATOM 2001 C CA . LEU B 1 111 ? -5.871 22.016 3.414 1 95.38 111 LEU B CA 1
ATOM 2002 C C . LEU B 1 111 ? -6.934 20.969 3.734 1 95.38 111 LEU B C 1
ATOM 2004 O O . LEU B 1 111 ? -7.562 20.422 2.826 1 95.38 111 LEU B O 1
ATOM 2008 N N . VAL B 1 112 ? -7.16 20.688 5.051 1 96.94 112 VAL B N 1
ATOM 2009 C CA . VAL B 1 112 ? -8.047 19.578 5.406 1 96.94 112 VAL B CA 1
ATOM 2010 C C . VAL B 1 112 ? -9.008 20.031 6.504 1 96.94 112 VAL B C 1
ATOM 2012 O O . VAL B 1 112 ? -8.867 21.125 7.059 1 96.94 112 VAL B O 1
ATOM 2015 N N . ASP B 1 113 ? -9.992 19.219 6.73 1 97.44 113 ASP B N 1
ATOM 2016 C CA . ASP B 1 113 ? -11.039 19.594 7.676 1 97.44 113 ASP B CA 1
ATOM 2017 C C . ASP B 1 113 ? -10.656 19.203 9.102 1 97.44 113 ASP B C 1
ATOM 2019 O O . ASP B 1 113 ? -11.031 19.891 10.055 1 97.44 113 ASP B O 1
ATOM 2023 N N . VAL B 1 114 ? -10.047 18.109 9.273 1 97.5 114 VAL B N 1
ATOM 2024 C CA . VAL B 1 114 ? -9.547 17.656 10.57 1 97.5 114 VAL B CA 1
ATOM 2025 C C . VAL B 1 114 ? -8.062 17.312 10.453 1 97.5 114 VAL B C 1
ATOM 2027 O O . VAL B 1 114 ? -7.633 16.688 9.484 1 97.5 114 VAL B O 1
ATOM 2030 N N . PHE B 1 115 ? -7.297 17.812 11.352 1 96.62 115 PHE B N 1
ATOM 2031 C CA . PHE B 1 115 ? -5.867 17.547 11.453 1 96.62 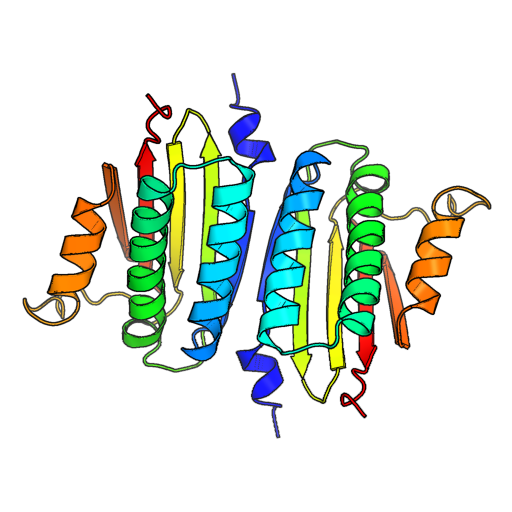115 PHE B CA 1
ATOM 2032 C C . PHE B 1 115 ? -5.453 17.375 12.914 1 96.62 115 PHE B C 1
ATOM 2034 O O . PHE B 1 115 ? -5.395 18.359 13.664 1 96.62 115 PHE B O 1
ATOM 2041 N N . GLU B 1 116 ? -5.215 16.156 13.281 1 96.25 116 GLU B N 1
ATOM 2042 C CA . GLU B 1 116 ? -4.859 15.844 14.664 1 96.25 116 GLU B CA 1
ATOM 2043 C C . GLU B 1 116 ? -3.486 15.18 14.742 1 96.25 116 GLU B C 1
ATOM 2045 O O . GLU B 1 116 ? -3.135 14.367 13.875 1 96.25 116 GLU B O 1
ATOM 2050 N N . ILE B 1 117 ? -2.789 15.484 15.781 1 93.06 117 ILE B N 1
ATOM 2051 C CA . ILE B 1 117 ? -1.475 14.898 16.016 1 93.06 117 ILE B CA 1
ATOM 2052 C C . ILE B 1 117 ? -1.464 14.195 17.375 1 93.06 117 ILE B C 1
ATOM 2054 O O . ILE B 1 117 ? -1.874 14.766 18.391 1 93.06 117 ILE B O 1
ATOM 2058 N N . GLU B 1 118 ? -1.102 13.008 17.328 1 92.69 118 GLU B N 1
ATOM 2059 C CA . GLU B 1 118 ? -0.944 12.227 18.547 1 92.69 118 GLU B CA 1
ATOM 2060 C C . GLU B 1 118 ? 0.498 11.766 18.734 1 92.69 118 GLU B C 1
ATOM 2062 O O . GLU B 1 118 ? 1.039 11.062 17.875 1 92.69 118 GLU B O 1
ATOM 2067 N N . LYS B 1 119 ? 1.065 12.148 19.797 1 88.81 119 LYS B N 1
ATOM 2068 C CA . LYS B 1 119 ? 2.408 11.672 20.125 1 88.81 119 LYS B CA 1
ATOM 2069 C C . LYS B 1 119 ? 2.352 10.391 20.953 1 88.81 119 LYS B C 1
ATOM 2071 O O . LYS B 1 119 ? 1.624 10.305 21.938 1 88.81 119 LYS B O 1
ATOM 2076 N N . LYS B 1 120 ? 3.135 9.445 20.469 1 90.12 120 LYS B N 1
ATOM 2077 C CA . LYS B 1 120 ? 3.213 8.172 21.172 1 90.12 120 LYS B CA 1
ATOM 2078 C C . LYS B 1 120 ? 4.57 8.008 21.844 1 90.12 120 LYS B C 1
ATOM 2080 O O . LYS B 1 120 ? 5.43 8.883 21.75 1 90.12 120 LYS B O 1
ATOM 2085 N N . THR B 1 121 ? 4.676 6.945 22.672 1 86.81 121 THR B N 1
ATOM 2086 C CA . THR B 1 121 ? 5.973 6.637 23.266 1 86.81 121 THR B CA 1
ATOM 2087 C C . THR B 1 121 ? 7.047 6.527 22.188 1 86.81 121 THR B C 1
ATOM 2089 O O . THR B 1 121 ? 8.156 7.043 22.359 1 86.81 121 THR B O 1
ATOM 2092 N N . LYS B 1 122 ? 6.574 5.859 21.109 1 89.19 122 LYS B N 1
ATOM 2093 C CA . LYS B 1 122 ? 7.441 5.781 19.938 1 89.19 122 LYS B CA 1
ATOM 2094 C C . LYS B 1 122 ? 6.723 6.285 18.688 1 89.19 122 LYS B C 1
ATOM 2096 O O . LYS B 1 122 ? 5.75 5.676 18.234 1 89.19 122 LYS B O 1
ATOM 2101 N N . GLY B 1 123 ? 7.16 7.457 18.312 1 93.06 123 GLY B N 1
ATOM 2102 C CA . GLY B 1 123 ? 6.688 7.949 17.031 1 93.06 123 GLY B CA 1
ATOM 2103 C C . GLY B 1 123 ? 5.516 8.906 17.156 1 93.06 123 GLY B C 1
ATOM 2104 O O . GLY B 1 123 ? 5.266 9.461 18.234 1 93.06 123 GLY B O 1
ATOM 2105 N N . THR B 1 124 ? 4.934 9.297 16.094 1 93.88 124 THR B N 1
ATOM 2106 C CA . THR B 1 124 ? 3.859 10.273 15.953 1 93.88 124 THR B CA 1
ATOM 2107 C C . THR B 1 124 ? 2.775 9.75 15.008 1 93.88 124 THR B C 1
ATOM 2109 O O . THR B 1 124 ? 3.076 9.078 14.023 1 93.88 124 THR B O 1
ATOM 2112 N N . VAL B 1 125 ? 1.551 9.992 15.398 1 96.5 125 VAL B N 1
ATOM 2113 C CA . VAL B 1 125 ? 0.416 9.68 14.539 1 96.5 125 VAL B CA 1
ATOM 2114 C C . VAL B 1 125 ? -0.27 10.977 14.102 1 96.5 125 VAL B C 1
ATOM 2116 O O . VAL B 1 125 ? -0.659 11.789 14.938 1 96.5 125 VAL B O 1
ATOM 2119 N N . PHE B 1 126 ? -0.376 11.141 12.789 1 96.38 126 PHE B N 1
ATOM 2120 C CA . PHE B 1 126 ? -1.192 12.203 12.219 1 96.38 126 PHE B CA 1
ATOM 2121 C C . PHE B 1 126 ? -2.523 11.656 11.719 1 96.38 126 PHE B C 1
ATOM 2123 O O . PHE B 1 126 ? -2.557 10.672 10.977 1 96.38 126 PHE B O 1
ATOM 2130 N N . LYS B 1 127 ? -3.592 12.234 12.164 1 98.25 127 LYS B N 1
ATOM 2131 C CA . LYS B 1 127 ? -4.93 11.875 11.703 1 98.25 127 LYS B CA 1
ATOM 2132 C C . LYS B 1 127 ? -5.57 13.031 10.938 1 98.25 127 LYS B C 1
ATOM 2134 O O . LYS B 1 127 ? -5.727 14.133 11.477 1 98.25 127 LYS B O 1
ATOM 2139 N N . VAL B 1 128 ? -5.961 12.734 9.734 1 98.31 128 VAL B N 1
ATOM 2140 C CA . VAL B 1 128 ? -6.441 13.758 8.812 1 98.31 128 VAL B CA 1
ATOM 2141 C C . VAL B 1 128 ? -7.797 13.344 8.242 1 98.31 128 VAL B C 1
ATOM 2143 O O . VAL B 1 128 ? -8 12.18 7.895 1 98.31 128 VAL B O 1
ATOM 2146 N N . GLU B 1 129 ? -8.734 14.289 8.18 1 98.56 129 GLU B N 1
ATOM 2147 C CA . GLU B 1 129 ? -10.008 14.094 7.484 1 98.56 129 GLU B CA 1
ATOM 2148 C C . GLU B 1 129 ? -10.234 15.195 6.453 1 98.56 129 GLU B C 1
ATOM 2150 O O . GLU B 1 129 ? -9.977 16.375 6.723 1 98.56 129 GLU B O 1
ATOM 2155 N N . LYS B 1 130 ? -10.664 14.82 5.312 1 98.06 130 LYS B N 1
ATOM 2156 C CA . LYS B 1 130 ? -11.031 15.766 4.266 1 98.06 130 LYS B CA 1
ATOM 2157 C C . LYS B 1 130 ? -12.391 15.422 3.66 1 98.06 130 LYS B C 1
ATOM 2159 O O . LYS B 1 130 ? -12.531 14.398 2.986 1 98.06 130 LYS B O 1
ATOM 2164 N N . ARG B 1 131 ? -13.344 16.297 3.879 1 97.44 131 ARG B N 1
ATOM 2165 C CA . ARG B 1 131 ? -14.648 16.141 3.234 1 97.44 131 ARG B CA 1
ATOM 2166 C C . ARG B 1 131 ? -14.555 16.422 1.739 1 97.44 131 ARG B C 1
ATOM 2168 O O . ARG B 1 131 ? -13.953 17.422 1.329 1 97.44 131 ARG B O 1
ATOM 2175 N N . ILE B 1 132 ? -15.094 15.484 0.955 1 94.94 132 ILE B N 1
ATOM 2176 C CA . ILE B 1 132 ? -15.008 15.594 -0.498 1 94.94 132 ILE B CA 1
ATOM 2177 C C . ILE B 1 132 ? -16.266 16.25 -1.047 1 94.94 132 ILE B C 1
ATOM 2179 O O . ILE B 1 132 ? -17.391 15.898 -0.647 1 94.94 132 ILE B O 1
ATOM 21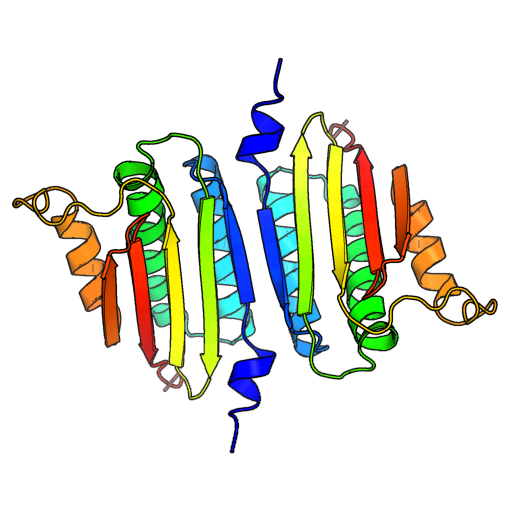83 N N . LYS B 1 133 ? -16.016 17.312 -1.749 1 78.19 133 LYS B N 1
ATOM 2184 C CA . LYS B 1 133 ? -17.125 18.047 -2.332 1 78.19 133 LYS B CA 1
ATOM 2185 C C . LYS B 1 133 ? -17.609 17.375 -3.619 1 78.19 133 LYS B C 1
ATOM 2187 O O . LYS B 1 133 ? -16.812 16.797 -4.352 1 78.19 133 LYS B O 1
ATOM 2192 N N . GLU B 1 134 ? -18.891 17.016 -3.684 1 66.19 134 GLU B N 1
ATOM 2193 C CA . GLU B 1 134 ? -19.453 16.547 -4.945 1 66.19 134 GLU B CA 1
ATOM 2194 C C . GLU B 1 134 ? -19.109 17.5 -6.09 1 66.19 134 GLU B C 1
ATOM 2196 O O . GLU B 1 134 ? -18.953 18.703 -5.879 1 66.19 134 GLU B O 1
ATOM 2201 N N . ALA B 1 135 ? -18.234 16.938 -7.129 1 51.25 135 ALA B N 1
ATOM 2202 C CA . ALA B 1 135 ? -18.156 17.828 -8.281 1 51.25 135 ALA B CA 1
ATOM 2203 C C . ALA B 1 135 ? -19.469 18.578 -8.484 1 51.25 135 ALA B C 1
ATOM 2205 O O . ALA B 1 135 ? -20.531 17.984 -8.523 1 51.25 135 ALA B O 1
ATOM 2206 N N . VAL B 1 136 ? -19.625 19.812 -7.973 1 39.56 136 VAL B N 1
ATOM 2207 C CA . VAL B 1 136 ? -20.75 20.609 -8.43 1 39.56 136 VAL B CA 1
ATOM 2208 C C . VAL B 1 136 ? -20.875 20.516 -9.945 1 39.56 136 VAL B C 1
ATOM 2210 O O . VAL B 1 136 ? -19.875 20.391 -10.648 1 39.56 136 VAL B O 1
#

Solvent-accessible surface area (backbone atoms only — not comparable to full-atom values): 14305 Å² total; per-residue (Å²): 131,86,62,64,44,55,60,59,45,32,34,38,40,35,37,28,26,45,81,84,33,50,63,53,50,52,51,36,51,48,48,54,40,54,76,67,67,52,50,70,69,58,46,54,41,51,50,50,34,49,51,48,54,54,47,44,37,22,54,59,25,36,61,67,32,91,48,52,34,39,39,38,39,32,48,44,92,58,25,41,38,40,34,44,33,33,64,31,75,19,77,57,61,79,71,53,50,84,70,79,75,34,65,56,49,55,50,40,45,71,63,36,76,38,71,44,79,43,80,49,98,55,3,31,36,38,41,34,31,35,75,56,74,71,86,123,130,84,60,64,46,56,60,58,46,34,35,38,39,36,34,29,26,44,80,83,34,50,63,53,51,52,52,36,50,48,48,54,40,53,75,68,66,51,50,69,68,58,46,53,41,52,50,50,36,49,51,48,53,54,48,44,35,22,54,60,26,36,60,68,31,91,46,54,35,39,38,37,39,34,48,44,92,59,24,42,38,40,35,43,34,34,62,31,75,18,76,58,60,79,70,52,49,79,70,78,74,32,66,57,49,54,49,40,47,71,62,37,76,38,70,45,79,43,79,48,96,54,3,32,37,37,41,34,32,34,74,58,73,71,86,123

Foldseek 3Di:
DPQPQQVPLKDKDKDKLAPVCLVVVLVVVLVSCVVVPFDPLLNVLVSLLSNLLSPCCSCPFAVVHTWMKMWMWGDDPQKIKIKIKTFGPADPCVVVPDDDNHPSVVSNCVSFDDWDWDTDPGTIMIITMHHGDDPD/DPQPQQVPLKDKDKDKLAPVCLVVVLVVVLVSCVVVPFDPLLNVLVSLLSNLLSPCCSCPFAVVHTWMKMWMWGDDPQKIKIKIKTFGPADPCVVVPDPDNHPSVVSNCVSFDDWDWDTDPGTIMIITMHHGDDPD

Organism: Fusobacterium vincentii (NCBI:txid155615)

pLDDT: mean 89.31, std 15.74, range [39.56, 98.94]

Radius of gyration: 19.58 Å; Cα contacts (8 Å, |Δi|>4): 518; chains: 2; bounding box: 52×60×47 Å

InterPro domains:
  IPR003594 Histidine kinase/HSP90-like ATPase domain [PF13581] (17-125)
  IPR003594 Histidine kinase/HSP90-like ATPase domain [SM00387] (41-134)
  IPR036890 Histidine kinase/HSP90-like ATPase superfamily [G3DSA:3.30.565.10] (9-136)
  IPR036890 Histidine kinase/HSP90-like ATPase superfamily [SSF55874] (27-128)
  IPR050267 Bacterial Anti-sigma-factor Serine-Protein Kinases [PTHR35526] (9-134)

Sequence (272 aa):
MKNFEKEINRVKIFIPSFLSSLSTVRAMVRVYLREHKISELDEIQILSVVDELTTNAVEHAYSYDKGEIEIVLNFYKKTIFLTVEDYGKGYDESLDSKEDGGFGLSIARKLVDVFEIEKKTKGTVFKVEKRIKEAVMKNFEKEINRVKIFIPSFLSSLSTVRAMVRVYLREHKISELDEIQILSVVDELTTNAVEHAYSYDKGEIEIVLNFYKKTIFLTVEDYGKGYDESLDSKEDGGFGLSIARKLVDVFEIEKKTKGTVFKVEKRIKEAV